Protein AF-0000000075486454 (afdb_homodimer)

pLDDT: mean 83.78, std 20.54, range [21.98, 98.0]

InterPro domains:
  IPR011989 Armadillo-like helical [G3DSA:1.25.10.10] (11-100)
  IPR016024 Armadillo-type fold [SSF48371] (23-97)
  IPR042856 Radial spoke protein 14 [PTHR15599] (7-100)

Sequence (200 aa):
MAQSGNSMELPININAAQVTTAYGHRALPKLNEELQSEDLQTRQKALMALCDLMHDPEYIYKAMNIGCMENLKALLKDRNSMVRIKTTEVLYIMASHSVGMAQSGNSMELPININAAQVTTAYGHRALPKLNEELQSEDLQTRQKALMALCDLMHDPEYIYKAMNIGCMENLKALLKDRNSMVRIKTTEVLYIMASHSVG

Solvent-accessible surface area (backbone atoms only — not comparable to full-atom values): 11063 Å² total; per-residue (Å²): 132,81,77,79,66,77,71,83,62,74,78,71,75,54,49,34,60,56,49,35,67,76,42,49,90,45,24,62,62,50,36,50,54,31,56,69,44,89,48,64,69,50,25,47,44,29,40,49,21,45,47,56,45,37,75,38,66,75,46,41,54,53,39,57,74,75,47,38,59,61,57,46,58,57,36,60,69,45,88,48,64,66,48,25,50,41,38,47,50,37,35,47,48,37,34,73,56,13,79,106,133,82,77,77,66,77,69,81,64,72,79,71,75,57,48,34,62,57,48,36,68,75,44,49,90,45,24,63,61,50,37,53,55,30,57,69,44,87,48,65,69,50,26,46,45,30,41,48,21,44,47,58,44,36,75,37,67,75,45,41,54,52,40,57,74,75,47,38,59,61,56,45,59,55,35,59,69,44,89,49,63,66,46,24,51,42,38,48,49,36,35,46,47,38,36,74,56,13,79,105

Foldseek 3Di:
DPPPPPPPDDCLPLALVVLCVVQPVCSLVVLLVQCPDPDPVSVLSSLVSLLNVLLDVVVLVVCVVSPSVVSLVVQCPPPDPSSVVSSVSSVVSSVVPPPD/DPPPPPPPPPCLPLALVVLCVVQPVCSLVVLLVQCPDPDPVSVLSSLVSLLNVLLDVVVLVVCVVSPSVVSLVVQCPPPDPSSVVSSVSSVVSSVVPPPD

Radius of gyration: 18.48 Å; Cα contacts (8 Å, |Δi|>4): 225; chains: 2; bounding box: 53×53×30 Å

Nearest PDB structures (foldseek):
  1g3j-assembly2_C  TM=8.465E-01  e=9.399E-03  Homo sapiens
  2gl7-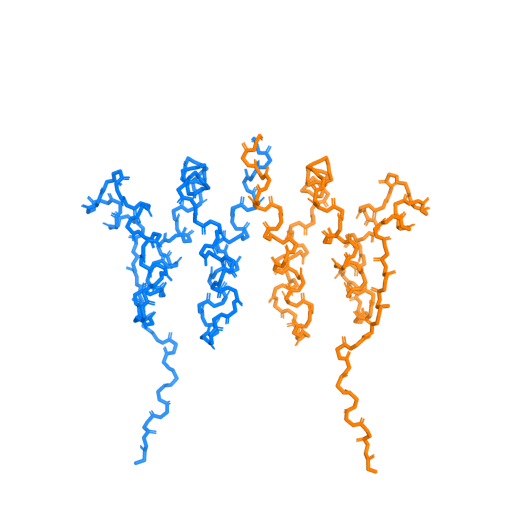assembly1_A  TM=8.517E-01  e=1.107E-02  Homo sapiens
  1g3j-assembly1_A  TM=8.326E-01  e=1.378E-02  Homo sapiens
  1i7w-assembly1_A  TM=8.521E-01  e=1.623E-02  Mus musculus
  1v18-assembly1_A  TM=8.487E-01  e=1.714E-02  Mus musculus

Structure (mmCIF, N/CA/C/O backbone):
data_AF-0000000075486454-model_v1
#
loop_
_entity.id
_entity.type
_entity.pdbx_description
1 polymer 'Radial spoke head 14 homolog'
#
loop_
_atom_site.group_PDB
_atom_site.id
_atom_site.type_symbol
_atom_site.label_atom_id
_atom_site.label_alt_id
_atom_site.label_comp_id
_atom_site.label_asym_id
_atom_site.label_entity_id
_atom_site.label_seq_id
_atom_site.pdbx_PDB_ins_code
_atom_site.Cartn_x
_atom_site.Cartn_y
_atom_site.Cartn_z
_atom_site.occupancy
_atom_site.B_iso_or_equiv
_atom_site.auth_seq_id
_atom_site.auth_comp_id
_atom_site.auth_asym_id
_atom_site.auth_atom_id
_atom_site.pdbx_PDB_model_num
ATOM 1 N N . MET A 1 1 ? -32.844 -22.766 2.379 1 22.8 1 MET A N 1
ATOM 2 C CA . MET A 1 1 ? -32.438 -21.547 3.07 1 22.8 1 MET A CA 1
ATOM 3 C C . MET A 1 1 ? -30.922 -21.391 3.053 1 22.8 1 MET A C 1
ATOM 5 O O . MET A 1 1 ? -30.203 -22.25 3.541 1 22.8 1 MET A O 1
ATOM 9 N N . ALA A 1 2 ? -30.219 -20.75 2.029 1 30.28 2 ALA A N 1
ATOM 10 C CA . ALA A 1 2 ? -28.859 -20.938 1.526 1 30.28 2 ALA A CA 1
ATOM 11 C C . ALA A 1 2 ? -27.828 -20.469 2.547 1 30.28 2 ALA A C 1
ATOM 13 O O . ALA A 1 2 ? -28.031 -19.469 3.24 1 30.28 2 ALA A O 1
ATOM 14 N N . GLN A 1 3 ? -27.141 -21.453 3.27 1 32.84 3 GLN A N 1
ATOM 15 C CA . GLN A 1 3 ? -26.203 -21.203 4.355 1 32.84 3 GLN A CA 1
ATOM 16 C C . GLN A 1 3 ? -25.25 -20.062 4.004 1 32.84 3 GLN A C 1
ATOM 18 O O . GLN A 1 3 ? -24.625 -20.078 2.938 1 32.84 3 GLN A O 1
ATOM 23 N N . SER A 1 4 ? -25.625 -18.859 4.137 1 33.16 4 SER A N 1
ATOM 24 C CA . SER A 1 4 ? -24.875 -17.625 3.949 1 33.16 4 SER A CA 1
ATOM 25 C C . SER A 1 4 ? -23.438 -17.75 4.465 1 33.16 4 SER A C 1
ATOM 27 O O . SER A 1 4 ? -23.203 -17.719 5.676 1 33.16 4 SER A O 1
ATOM 29 N N . GLY A 1 5 ? -22.734 -18.922 4.113 1 31.25 5 GLY A N 1
ATOM 30 C CA . GLY A 1 5 ? -21.406 -19.281 4.59 1 31.25 5 GLY A CA 1
ATOM 31 C C . GLY A 1 5 ? -20.453 -18.109 4.645 1 31.25 5 GLY A C 1
ATOM 32 O O . GLY A 1 5 ? -20.406 -17.297 3.719 1 31.25 5 GLY A O 1
ATOM 33 N N . ASN A 1 6 ? -20.359 -17.391 5.719 1 35.62 6 ASN A N 1
ATOM 34 C CA . ASN A 1 6 ? -19.312 -16.453 6.117 1 35.62 6 ASN A CA 1
ATOM 35 C C . ASN A 1 6 ? -17.938 -16.922 5.641 1 35.62 6 ASN A C 1
ATOM 37 O O . ASN A 1 6 ?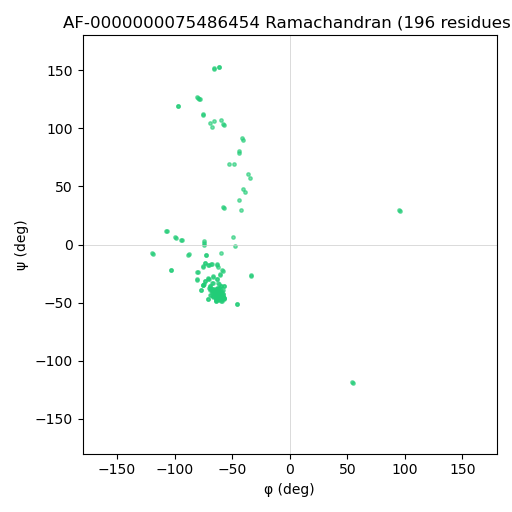 -17.406 -17.906 6.148 1 35.62 6 ASN A O 1
ATOM 41 N N . SER A 1 7 ? -17.719 -17.141 4.422 1 36.22 7 SER A N 1
ATOM 42 C CA . SER A 1 7 ? -16.703 -17.781 3.594 1 36.22 7 SER A CA 1
ATOM 43 C C . SER A 1 7 ? -15.305 -17.297 3.963 1 36.22 7 SER A C 1
ATOM 45 O O . SER A 1 7 ? -14.375 -17.391 3.154 1 36.22 7 SER A O 1
ATOM 47 N N . MET A 1 8 ? -15.117 -16.469 5.043 1 39.12 8 MET A N 1
ATOM 48 C CA . MET A 1 8 ? -13.734 -16.078 5.301 1 39.12 8 MET A CA 1
ATOM 49 C C . MET A 1 8 ? -12.867 -17.312 5.562 1 39.12 8 MET A C 1
ATOM 51 O O . MET A 1 8 ? -11.727 -17.188 5.996 1 39.12 8 MET A O 1
ATOM 55 N N . GLU A 1 9 ? -13.328 -18.516 5.684 1 38.03 9 GLU A N 1
ATOM 56 C CA . GLU A 1 9 ? -12.719 -19.656 6.34 1 38.03 9 GLU A CA 1
ATOM 57 C C . GLU A 1 9 ? -11.523 -20.188 5.547 1 38.03 9 GLU A C 1
ATOM 59 O O . GLU A 1 9 ? -10.781 -21.031 6.023 1 38.03 9 GLU A O 1
ATOM 64 N N . LEU A 1 10 ? -11.375 -20.109 4.234 1 41.5 10 LEU A N 1
ATOM 65 C CA . LEU A 1 10 ? -10.461 -21.156 3.789 1 41.5 10 LEU A CA 1
ATOM 66 C C . LEU A 1 10 ? -9.062 -20.922 4.34 1 41.5 10 LEU A C 1
ATOM 68 O O . LEU A 1 10 ? -8.539 -19.812 4.289 1 41.5 10 LEU A O 1
ATOM 72 N N . PRO A 1 11 ? -8.539 -21.688 5.363 1 41.78 11 PRO A N 1
ATOM 73 C CA . PRO A 1 11 ? -7.141 -21.703 5.809 1 41.78 11 PRO A CA 1
ATOM 74 C C . PRO A 1 11 ? -6.152 -21.734 4.645 1 41.78 11 PRO A C 1
ATOM 76 O O . PRO A 1 11 ? -5.887 -22.812 4.086 1 41.78 11 PRO A O 1
ATOM 79 N N . ILE A 1 12 ? -6.363 -21.094 3.625 1 50 12 ILE A N 1
ATOM 80 C CA . ILE A 1 12 ? -5.422 -21.219 2.52 1 50 12 ILE A CA 1
ATOM 81 C C . ILE A 1 12 ? -3.994 -21.062 3.039 1 50 12 ILE A C 1
ATOM 83 O O . ILE A 1 12 ? -3.617 -19.984 3.5 1 50 12 ILE A O 1
ATOM 87 N N . ASN A 1 13 ? -3.498 -22.047 3.822 1 50.78 13 ASN A N 1
ATOM 88 C CA . ASN A 1 13 ? -2.098 -22.125 4.227 1 50.78 13 ASN A CA 1
ATOM 89 C C . ASN A 1 13 ? -1.168 -22.172 3.018 1 50.78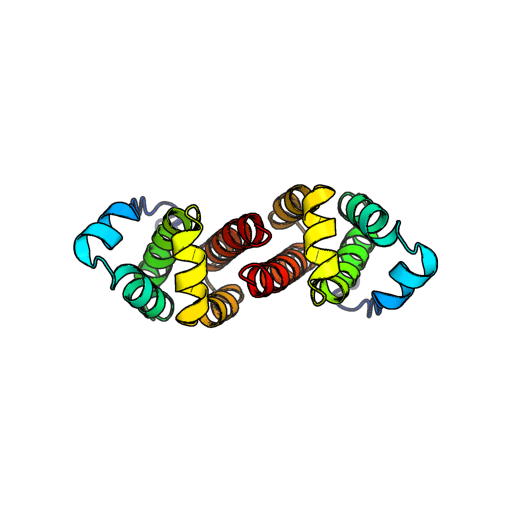 13 ASN A C 1
ATOM 91 O O . ASN A 1 13 ? -0.72 -23.25 2.623 1 50.78 13 ASN A O 1
ATOM 95 N N . ILE A 1 14 ? -1.527 -21.531 1.924 1 56.44 14 ILE A N 1
ATOM 96 C CA . ILE A 1 14 ? -0.455 -21.531 0.935 1 56.44 14 ILE A CA 1
ATOM 97 C C . ILE A 1 14 ? 0.799 -20.906 1.529 1 56.44 14 ILE A C 1
ATOM 99 O O . ILE A 1 14 ? 0.752 -19.781 2.035 1 56.44 14 ILE A O 1
ATOM 103 N N . ASN A 1 15 ? 1.753 -21.781 1.909 1 63.94 15 ASN A N 1
ATOM 104 C CA . ASN A 1 15 ? 3.088 -21.344 2.309 1 63.94 15 ASN A CA 1
ATOM 105 C C . ASN A 1 15 ? 3.93 -20.938 1.103 1 63.94 15 ASN A C 1
ATOM 107 O O . ASN A 1 15 ? 4.031 -21.688 0.128 1 63.94 15 ASN A O 1
ATOM 111 N N . ALA A 1 16 ? 4.238 -19.719 0.981 1 72.12 16 ALA A N 1
ATOM 112 C CA . ALA A 1 16 ? 5.148 -19.203 -0.037 1 72.12 16 ALA A CA 1
ATOM 113 C C . ALA A 1 16 ? 6.25 -20.203 -0.35 1 72.12 16 ALA A C 1
ATOM 115 O O . ALA A 1 16 ? 6.691 -20.328 -1.497 1 72.12 16 ALA A O 1
ATOM 116 N N . ALA A 1 17 ? 6.48 -20.984 0.649 1 75.06 17 ALA A N 1
ATOM 117 C CA . ALA A 1 17 ? 7.539 -21.969 0.475 1 75.06 17 ALA A CA 1
ATOM 118 C C . ALA A 1 17 ? 7.133 -23.031 -0.535 1 75.06 17 ALA A C 1
ATOM 120 O O . ALA A 1 17 ? 7.961 -23.5 -1.324 1 75.06 17 ALA A O 1
ATOM 121 N N . GLN A 1 18 ? 5.949 -23.375 -0.452 1 79.06 18 GLN A N 1
ATOM 122 C CA . GLN A 1 18 ? 5.469 -24.391 -1.376 1 79.06 18 GLN A CA 1
ATOM 123 C C . GLN A 1 18 ? 5.512 -23.891 -2.818 1 79.06 18 GLN A C 1
ATOM 125 O O . GLN A 1 18 ? 5.918 -24.625 -3.721 1 79.06 18 GLN A O 1
ATOM 130 N N . VAL A 1 19 ? 5.145 -22.703 -3.049 1 80.75 19 VAL A N 1
ATOM 131 C CA . VAL A 1 19 ? 5.121 -22.125 -4.387 1 80.75 19 VAL A CA 1
ATOM 132 C C . VAL A 1 19 ? 6.547 -21.969 -4.91 1 80.75 19 VAL A C 1
ATOM 134 O O . VAL A 1 19 ? 6.828 -22.297 -6.066 1 80.75 19 VAL A O 1
ATOM 137 N N . THR A 1 20 ? 7.375 -21.578 -4.031 1 83.56 20 THR A N 1
ATOM 138 C CA . THR A 1 20 ? 8.766 -21.375 -4.43 1 83.56 20 THR A CA 1
ATOM 139 C C . THR A 1 20 ? 9.445 -22.703 -4.715 1 83.56 20 THR A C 1
ATOM 141 O O . THR A 1 20 ? 10.281 -22.812 -5.613 1 83.56 20 THR A O 1
ATOM 144 N N . THR A 1 21 ? 9.094 -23.672 -3.916 1 81.62 21 THR A N 1
ATOM 145 C CA . THR A 1 21 ? 9.656 -25.016 -4.129 1 81.62 21 THR A CA 1
ATOM 146 C C . THR A 1 21 ? 9.148 -25.609 -5.441 1 81.62 21 THR A C 1
ATOM 148 O O . THR A 1 21 ? 9.922 -26.203 -6.188 1 81.62 21 THR A O 1
ATOM 151 N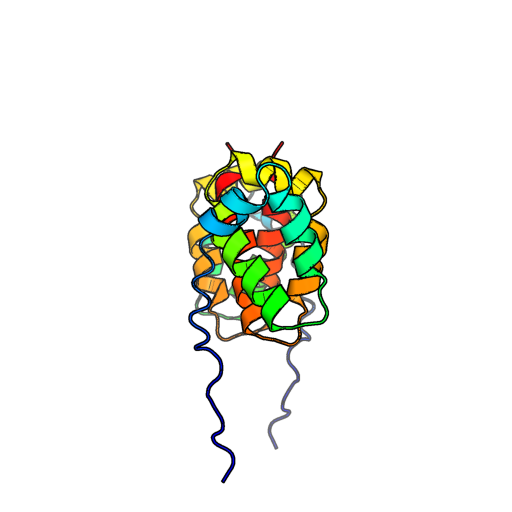 N . ALA A 1 22 ? 7.957 -25.422 -5.766 1 79.12 22 ALA A N 1
ATOM 152 C CA . ALA A 1 22 ? 7.34 -26.031 -6.941 1 79.12 22 ALA A CA 1
ATOM 153 C C . ALA A 1 22 ? 7.797 -25.344 -8.219 1 79.12 22 ALA A C 1
ATOM 155 O O . ALA A 1 22 ? 8.047 -26 -9.234 1 79.12 22 ALA A O 1
ATOM 156 N N . TYR A 1 23 ? 8.039 -24.016 -8.219 1 84 23 TYR A N 1
ATOM 157 C CA . TYR A 1 23 ? 8.25 -23.281 -9.453 1 84 23 TYR A CA 1
ATOM 158 C C . TYR A 1 23 ? 9.633 -22.641 -9.477 1 84 23 TYR A C 1
ATOM 160 O O . TYR A 1 23 ? 10.102 -22.203 -10.531 1 84 23 TYR A O 1
ATOM 168 N N . GLY A 1 24 ? 10.359 -22.688 -8.336 1 81.69 24 GLY A N 1
ATOM 169 C CA . GLY A 1 24 ? 11.688 -22.094 -8.297 1 81.69 24 GLY A CA 1
ATOM 170 C C . GLY A 1 24 ? 11.695 -20.625 -8.719 1 81.69 24 GLY A C 1
ATOM 171 O O . GLY A 1 24 ? 10.992 -19.797 -8.133 1 81.69 24 GLY A O 1
ATOM 172 N N . HIS A 1 25 ? 12.516 -20.344 -9.891 1 81.88 25 HIS A N 1
ATOM 173 C CA . HIS A 1 25 ? 12.68 -19 -10.406 1 81.88 25 HIS A CA 1
ATOM 174 C C . HIS A 1 25 ? 11.391 -18.484 -11.055 1 81.88 25 HIS A C 1
ATOM 176 O O . HIS A 1 25 ? 11.219 -17.281 -11.234 1 81.88 25 HIS A O 1
ATOM 182 N N . ARG A 1 26 ? 10.555 -19.391 -11.344 1 90.25 26 ARG A N 1
ATOM 183 C CA . ARG A 1 26 ? 9.312 -19 -12.016 1 90.25 26 ARG A CA 1
ATOM 184 C C . ARG A 1 26 ? 8.195 -18.766 -11.008 1 90.25 26 ARG A C 1
ATOM 186 O O . ARG A 1 26 ? 7.07 -18.438 -11.391 1 90.25 26 ARG A O 1
ATOM 193 N N . ALA A 1 27 ? 8.5 -18.859 -9.75 1 92.25 27 ALA A N 1
ATOM 194 C CA . ALA A 1 27 ? 7.469 -18.734 -8.727 1 92.25 27 ALA A CA 1
ATOM 195 C C . ALA A 1 27 ? 6.781 -17.375 -8.805 1 92.25 27 ALA A C 1
ATOM 197 O O . ALA A 1 27 ? 5.555 -17.297 -8.875 1 92.25 27 ALA A O 1
ATOM 198 N N . LEU A 1 28 ? 7.555 -16.328 -8.883 1 95 28 LEU A N 1
ATOM 199 C CA . LEU A 1 28 ? 7 -14.977 -8.867 1 95 28 LEU A CA 1
ATOM 200 C C . LEU A 1 28 ? 6.223 -14.695 -10.148 1 95 28 LEU A C 1
ATOM 202 O O . LEU A 1 28 ? 5.094 -14.195 -10.102 1 95 28 LEU A O 1
ATOM 206 N N . PRO A 1 29 ? 6.746 -15.078 -11.305 1 95.31 29 PRO A N 1
ATOM 207 C CA . PRO A 1 29 ? 5.965 -14.914 -12.539 1 95.31 29 PRO A CA 1
ATOM 208 C C . PRO A 1 29 ? 4.645 -15.688 -12.5 1 95.31 29 PRO A C 1
ATOM 210 O O . PRO A 1 29 ? 3.619 -15.18 -12.961 1 95.31 29 PRO A O 1
ATOM 213 N N . LYS A 1 30 ? 4.656 -16.828 -12 1 95.12 30 LYS A N 1
ATOM 214 C CA . LYS A 1 30 ? 3.434 -17.609 -11.883 1 95.12 30 LYS A CA 1
ATOM 215 C C . LYS A 1 30 ? 2.43 -16.938 -10.953 1 95.12 30 LYS A C 1
ATOM 217 O O . LYS A 1 30 ? 1.246 -16.828 -11.273 1 95.12 30 LYS A O 1
ATOM 222 N N . LEU A 1 31 ? 2.875 -16.531 -9.828 1 96.56 31 LEU A N 1
ATOM 223 C CA . LEU A 1 31 ? 1.998 -15.836 -8.898 1 96.56 31 LEU A CA 1
ATOM 224 C C . LEU A 1 31 ? 1.416 -14.578 -9.539 1 96.56 31 LEU A C 1
ATOM 226 O O . LEU A 1 31 ? 0.231 -14.281 -9.375 1 96.56 31 LEU A O 1
ATOM 230 N N . ASN A 1 32 ? 2.236 -13.836 -10.234 1 97 32 ASN A N 1
ATOM 231 C CA . ASN A 1 32 ? 1.786 -12.633 -10.93 1 97 32 ASN A CA 1
ATOM 232 C C . ASN A 1 32 ? 0.688 -12.953 -11.945 1 97 32 ASN A C 1
ATOM 234 O O . ASN A 1 32 ? -0.273 -12.195 -12.086 1 97 32 ASN A O 1
ATOM 238 N N . GLU A 1 33 ? 0.846 -14.023 -12.609 1 96.81 33 GLU A N 1
ATOM 239 C CA . GLU A 1 33 ? -0.199 -14.492 -13.516 1 96.81 33 GLU A CA 1
ATOM 240 C C . GLU A 1 33 ? -1.483 -14.812 -12.758 1 96.81 33 GLU A C 1
ATOM 242 O O . GLU A 1 33 ? -2.58 -14.477 -13.211 1 96.81 33 GLU A O 1
ATOM 247 N N . GLU A 1 34 ? -1.373 -15.445 -11.711 1 96.81 34 GLU A N 1
ATOM 248 C CA . GLU A 1 34 ? -2.516 -15.898 -10.922 1 96.81 34 GLU A CA 1
ATOM 249 C C . GLU A 1 34 ? -3.275 -14.719 -10.328 1 96.81 34 GLU A C 1
ATOM 251 O O . GLU A 1 34 ? -4.477 -14.812 -10.07 1 96.81 34 GLU A O 1
ATOM 256 N N . LEU A 1 35 ? -2.611 -13.617 -10.094 1 97.75 35 LEU A N 1
ATOM 257 C CA . LEU A 1 35 ? -3.275 -12.414 -9.609 1 97.75 35 LEU A CA 1
ATOM 258 C C . LEU A 1 35 ? -4.355 -11.961 -10.586 1 97.75 35 LEU A C 1
ATOM 260 O O . LEU A 1 35 ? -5.301 -11.273 -10.195 1 97.75 35 LEU A O 1
ATOM 264 N N . GLN A 1 36 ? -4.266 -12.352 -11.781 1 97.56 36 GLN A N 1
ATOM 265 C CA . GLN A 1 36 ? -5.199 -11.922 -12.812 1 97.56 36 GLN A CA 1
ATOM 266 C C . GLN A 1 36 ? -6.266 -12.984 -13.07 1 97.56 36 GLN A C 1
ATOM 268 O O . GLN A 1 36 ? -7.07 -12.852 -14 1 97.56 36 GLN A O 1
ATOM 273 N N . SER A 1 37 ? -6.254 -13.969 -12.297 1 97.75 37 SER A N 1
ATOM 274 C CA . SER A 1 37 ? -7.184 -15.07 -12.508 1 97.75 37 SER A CA 1
ATOM 275 C C . SER A 1 37 ? -8.625 -14.633 -12.281 1 97.75 37 SER A C 1
ATOM 277 O O . SER A 1 37 ? -8.898 -13.781 -11.43 1 97.75 37 SER A O 1
ATOM 279 N N . GLU A 1 38 ? -9.5 -15.281 -12.969 1 97 38 GLU A N 1
ATOM 280 C CA . GLU A 1 38 ? -10.922 -15.031 -12.758 1 97 38 GLU A CA 1
ATOM 281 C C . GLU A 1 38 ? -11.438 -15.758 -11.516 1 97 38 GLU A C 1
ATOM 283 O O . GLU A 1 38 ? -12.492 -15.414 -10.977 1 97 38 GLU A O 1
ATOM 288 N N . ASP A 1 39 ? -10.773 -16.734 -11.188 1 97.06 39 ASP A N 1
ATOM 289 C CA . ASP A 1 39 ? -11.148 -17.516 -10.008 1 97.06 39 ASP A CA 1
ATOM 290 C C . ASP A 1 39 ? -10.719 -16.812 -8.727 1 97.06 39 ASP A C 1
ATOM 292 O O . ASP A 1 39 ? -9.531 -16.531 -8.539 1 97.06 39 ASP A O 1
ATOM 296 N N . LEU A 1 40 ? -11.641 -16.609 -7.859 1 97.12 40 LEU A N 1
ATOM 297 C CA . LEU A 1 40 ? -11.398 -15.867 -6.625 1 97.12 40 LEU A CA 1
ATOM 298 C C . LEU A 1 40 ? -10.375 -16.594 -5.754 1 97.12 40 LEU A C 1
ATOM 300 O O . LEU A 1 40 ? -9.453 -15.961 -5.227 1 97.12 40 LEU A O 1
ATOM 304 N N . GLN A 1 41 ? -10.539 -17.875 -5.625 1 95.88 41 GLN A N 1
ATOM 305 C CA . GLN A 1 41 ? -9.648 -18.641 -4.77 1 95.88 41 GLN A CA 1
ATOM 306 C C . GLN A 1 41 ? -8.203 -18.562 -5.258 1 95.88 41 GLN A C 1
ATOM 308 O O . GLN A 1 41 ? -7.277 -18.469 -4.453 1 95.88 41 GLN A O 1
ATOM 313 N N . THR A 1 42 ? -8 -18.562 -6.523 1 95.62 42 THR A N 1
ATOM 314 C CA . THR A 1 42 ? -6.68 -18.453 -7.133 1 95.62 42 THR A CA 1
ATOM 315 C C . THR A 1 42 ? -6.051 -17.094 -6.832 1 95.62 42 THR A C 1
ATOM 317 O O . THR A 1 42 ? -4.883 -17.016 -6.445 1 95.62 42 THR A O 1
ATOM 320 N N . ARG A 1 43 ? -6.789 -16.016 -6.961 1 97 43 ARG A N 1
ATOM 321 C CA . ARG A 1 43 ? -6.297 -14.688 -6.629 1 97 43 ARG A CA 1
ATOM 322 C C . ARG A 1 43 ? -5.93 -14.586 -5.152 1 97 43 ARG A C 1
ATOM 324 O O . ARG A 1 43 ? -4.879 -14.047 -4.801 1 97 43 ARG A O 1
ATOM 331 N N . GLN A 1 44 ? -6.773 -15.141 -4.371 1 96.44 44 GLN A N 1
ATOM 332 C CA . GLN A 1 44 ? -6.559 -15.086 -2.928 1 96.44 44 GLN A CA 1
ATOM 333 C C . GLN A 1 44 ? -5.293 -15.836 -2.529 1 96.44 44 GLN A C 1
ATOM 335 O O . GLN A 1 44 ? -4.504 -15.352 -1.718 1 96.44 44 GLN A O 1
ATOM 340 N N . LYS A 1 45 ? -5.129 -17.016 -3.076 1 94.44 45 LYS A N 1
ATOM 341 C CA . LYS A 1 45 ? -3.951 -17.828 -2.775 1 94.44 45 LYS A CA 1
ATOM 342 C C . LYS A 1 45 ? -2.676 -17.141 -3.252 1 94.44 45 LYS A C 1
ATOM 344 O O . LYS A 1 45 ? -1.656 -17.156 -2.559 1 94.44 45 LYS A O 1
ATOM 349 N N . ALA A 1 46 ? -2.717 -16.578 -4.402 1 96.5 46 ALA A N 1
ATOM 350 C CA . ALA A 1 46 ? -1.562 -15.859 -4.941 1 96.5 46 ALA A CA 1
ATOM 351 C C . ALA A 1 46 ? -1.153 -14.703 -4.027 1 96.5 46 ALA A C 1
ATOM 353 O O . ALA A 1 46 ? 0.032 -14.523 -3.742 1 96.5 46 ALA A O 1
ATOM 354 N N . LEU A 1 47 ? -2.139 -13.969 -3.549 1 97.12 47 LEU A N 1
ATOM 355 C CA . LEU A 1 47 ? -1.877 -12.828 -2.68 1 97.12 47 LEU A CA 1
ATOM 356 C C . LEU A 1 47 ? -1.292 -13.273 -1.347 1 97.12 47 LEU A C 1
ATOM 358 O O . LEU A 1 47 ? -0.389 -12.633 -0.809 1 97.12 47 LEU A O 1
ATOM 362 N N . MET A 1 48 ? -1.795 -14.32 -0.907 1 95.75 48 MET A N 1
ATOM 363 C CA . MET A 1 48 ? -1.266 -14.859 0.344 1 95.75 48 MET A CA 1
ATOM 364 C C . MET A 1 48 ? 0.191 -15.281 0.183 1 95.75 48 MET A C 1
ATOM 366 O O . MET A 1 48 ? 1.021 -15.008 1.053 1 95.75 48 MET A O 1
ATOM 370 N N . ALA A 1 49 ? 0.414 -15.984 -0.826 1 94.94 49 ALA A N 1
ATOM 371 C CA . ALA A 1 49 ? 1.79 -16.391 -1.105 1 94.94 49 ALA A CA 1
ATOM 372 C C . ALA A 1 49 ? 2.699 -15.172 -1.25 1 94.94 49 ALA A C 1
ATOM 374 O O . ALA A 1 49 ? 3.814 -15.164 -0.723 1 94.94 49 ALA A O 1
ATOM 375 N N . LEU A 1 50 ? 2.279 -14.148 -1.928 1 95.69 50 LEU A N 1
ATOM 376 C CA . LEU A 1 50 ? 3.061 -12.93 -2.113 1 95.69 50 LEU A CA 1
ATOM 377 C C . LEU A 1 50 ? 3.346 -12.258 -0.772 1 95.69 50 LEU A C 1
ATOM 379 O O . LEU A 1 50 ? 4.441 -11.742 -0.556 1 95.69 50 LEU A O 1
ATOM 383 N N . CYS A 1 51 ? 2.381 -12.25 0.074 1 95.19 51 CYS A N 1
ATOM 384 C CA . CYS A 1 51 ? 2.564 -11.648 1.389 1 95.19 51 CYS A CA 1
ATOM 385 C C . CYS A 1 51 ? 3.73 -12.289 2.127 1 95.19 51 CYS A C 1
ATOM 387 O O . CYS A 1 51 ? 4.461 -11.617 2.855 1 95.19 51 CYS A O 1
ATOM 389 N N . ASP A 1 52 ? 3.9 -13.523 1.954 1 93 52 ASP A N 1
ATOM 390 C CA . ASP A 1 52 ? 4.992 -14.242 2.605 1 93 52 ASP A CA 1
ATOM 391 C C . ASP A 1 52 ? 6.32 -13.984 1.899 1 93 52 ASP A C 1
ATOM 393 O O . ASP A 1 52 ? 7.344 -13.766 2.551 1 93 52 ASP A O 1
ATOM 397 N N . LEU A 1 53 ? 6.316 -13.93 0.651 1 92.5 53 LEU A N 1
ATOM 398 C CA . LEU A 1 53 ? 7.539 -13.82 -0.142 1 92.5 53 LEU A CA 1
ATOM 399 C C . LEU A 1 53 ? 8.109 -12.406 -0.074 1 92.5 53 LEU A C 1
ATOM 401 O O . LEU A 1 53 ? 9.328 -12.227 -0.049 1 92.5 53 LEU A O 1
ATOM 405 N N . MET A 1 54 ? 7.285 -11.406 -0.007 1 93.12 54 MET A N 1
ATOM 406 C CA . MET A 1 54 ? 7.707 -10.008 -0.134 1 93.12 54 MET A CA 1
ATOM 407 C C . MET A 1 54 ? 8.461 -9.555 1.111 1 93.12 54 MET A C 1
ATOM 409 O O . MET A 1 54 ? 9.086 -8.492 1.109 1 93.12 54 MET A O 1
ATOM 413 N N . HIS A 1 55 ? 8.461 -10.375 2.168 1 91.62 55 HIS A N 1
ATOM 414 C CA . HIS A 1 55 ? 9.273 -10.055 3.338 1 91.62 55 HIS A CA 1
ATOM 415 C C . HIS A 1 55 ? 10.758 -10.156 3.016 1 91.62 55 HIS A C 1
ATOM 417 O O . HIS A 1 55 ? 11.594 -9.664 3.777 1 91.62 55 HIS A O 1
ATOM 423 N N . ASP A 1 56 ? 11.102 -10.789 1.963 1 88 56 ASP A N 1
ATOM 424 C CA . ASP A 1 56 ? 12.469 -10.859 1.459 1 88 56 ASP A CA 1
ATOM 425 C C . ASP A 1 56 ? 12.703 -9.82 0.364 1 88 56 ASP A C 1
ATOM 427 O O . ASP A 1 56 ? 12.109 -9.906 -0.715 1 88 56 ASP A O 1
ATOM 431 N N . PRO A 1 57 ? 13.695 -8.891 0.661 1 87.94 57 PRO A N 1
ATOM 432 C CA . PRO A 1 57 ? 13.914 -7.801 -0.289 1 87.94 57 PRO A CA 1
ATOM 433 C C . PRO A 1 57 ? 14.328 -8.297 -1.673 1 87.94 57 PRO A C 1
ATOM 435 O O . PRO A 1 57 ? 14.117 -7.602 -2.67 1 87.94 57 PRO A O 1
ATOM 438 N N . GLU A 1 58 ? 14.93 -9.453 -1.749 1 86.12 58 GLU A N 1
ATOM 439 C CA . GLU A 1 58 ? 15.32 -10.008 -3.043 1 86.12 58 GLU A CA 1
ATOM 440 C C . GLU A 1 58 ? 14.109 -10.234 -3.936 1 86.12 58 GLU A C 1
ATOM 442 O O . GLU A 1 58 ? 14.172 -10.023 -5.148 1 86.12 58 GLU A O 1
ATOM 447 N N . TYR A 1 59 ? 12.992 -10.578 -3.375 1 90.81 59 TYR A N 1
ATOM 448 C CA . TYR A 1 59 ? 11.781 -10.852 -4.148 1 90.81 59 TYR A CA 1
ATOM 449 C C . TYR A 1 59 ? 11.086 -9.555 -4.539 1 90.81 59 TYR A C 1
ATOM 451 O O . TYR A 1 59 ? 10.398 -9.492 -5.566 1 90.81 59 TYR A O 1
ATOM 459 N N . ILE A 1 60 ? 11.219 -8.523 -3.719 1 90.88 60 ILE A N 1
ATOM 460 C CA . ILE A 1 60 ? 10.578 -7.246 -4 1 90.88 60 ILE A CA 1
ATOM 461 C C . ILE A 1 60 ? 11.109 -6.676 -5.312 1 90.88 60 ILE A C 1
ATOM 463 O O . ILE A 1 60 ? 10.344 -6.238 -6.168 1 90.88 60 ILE A O 1
ATOM 467 N N . TYR A 1 61 ? 12.438 -6.699 -5.438 1 88.19 61 TYR A N 1
ATOM 468 C CA . TYR A 1 61 ? 13.07 -6.215 -6.66 1 88.19 61 TYR A CA 1
ATOM 469 C C . TYR A 1 61 ? 12.57 -6.988 -7.875 1 88.19 61 TYR A C 1
ATOM 471 O O . TYR A 1 61 ? 12.227 -6.391 -8.898 1 88.19 61 TYR A O 1
ATOM 479 N N . LYS A 1 62 ? 12.5 -8.281 -7.773 1 91.12 62 LYS A N 1
ATOM 480 C CA . LYS A 1 62 ? 12.047 -9.141 -8.867 1 91.12 62 LYS A CA 1
ATOM 481 C C . LYS A 1 62 ? 10.578 -8.883 -9.195 1 91.12 62 LYS A C 1
ATOM 483 O O . LYS A 1 62 ? 10.211 -8.812 -10.375 1 91.12 62 LYS A O 1
ATOM 488 N N . ALA A 1 63 ? 9.766 -8.734 -8.203 1 93.5 63 ALA A N 1
ATOM 489 C CA . ALA A 1 63 ? 8.344 -8.469 -8.375 1 93.5 63 ALA A CA 1
ATOM 490 C C . ALA A 1 63 ? 8.117 -7.16 -9.141 1 93.5 63 ALA A C 1
ATOM 492 O O . ALA A 1 63 ? 7.258 -7.086 -10.016 1 93.5 63 ALA A O 1
ATOM 493 N N . MET A 1 64 ? 8.859 -6.156 -8.828 1 90.62 64 MET A N 1
ATOM 494 C CA . MET A 1 64 ? 8.758 -4.859 -9.492 1 90.62 64 MET A CA 1
ATOM 495 C C . MET A 1 64 ? 9.141 -4.965 -10.961 1 90.62 64 MET A C 1
ATOM 497 O O . MET A 1 64 ? 8.484 -4.367 -11.82 1 90.62 64 MET A O 1
ATOM 501 N N . ASN A 1 65 ? 10.18 -5.77 -11.266 1 90.62 65 ASN A N 1
ATOM 502 C CA . ASN A 1 65 ? 10.703 -5.906 -12.625 1 90.62 65 ASN A CA 1
ATOM 503 C C . ASN A 1 65 ? 9.734 -6.672 -13.523 1 90.62 65 ASN A C 1
ATOM 505 O O . ASN A 1 65 ? 9.656 -6.414 -14.727 1 90.62 65 ASN A O 1
ATOM 509 N N . ILE A 1 66 ? 8.945 -7.582 -12.945 1 93.75 66 ILE A N 1
ATOM 510 C CA . ILE A 1 66 ? 8.047 -8.391 -13.766 1 93.75 66 ILE A CA 1
ATOM 511 C C . ILE A 1 66 ? 6.719 -7.66 -13.938 1 93.75 66 ILE A C 1
ATOM 513 O O . ILE A 1 66 ? 5.836 -8.133 -14.656 1 93.75 66 ILE A O 1
ATOM 517 N N . GLY A 1 67 ? 6.496 -6.625 -13.273 1 93.25 67 GLY A N 1
ATOM 518 C CA . GLY A 1 67 ? 5.285 -5.844 -13.445 1 93.25 67 GLY A CA 1
ATOM 519 C C . GLY A 1 67 ? 4.195 -6.203 -12.445 1 93.25 67 GLY A C 1
ATOM 520 O O . GLY A 1 67 ? 3.008 -6.055 -12.742 1 93.25 67 GLY A O 1
ATOM 521 N N . CYS A 1 68 ? 4.496 -6.637 -11.328 1 95.94 68 CYS A N 1
ATOM 522 C CA . CYS A 1 68 ? 3.551 -7.039 -10.289 1 95.94 68 CYS A CA 1
ATOM 523 C C . CYS A 1 68 ? 2.77 -5.84 -9.773 1 95.94 68 CYS A C 1
ATOM 525 O O . CYS A 1 68 ? 1.604 -5.973 -9.391 1 95.94 68 CYS A O 1
ATOM 527 N N . MET A 1 69 ? 3.408 -4.684 -9.742 1 94.81 69 MET A N 1
ATOM 528 C CA . MET A 1 69 ? 2.812 -3.479 -9.18 1 94.81 69 MET A CA 1
ATOM 529 C C . MET A 1 69 ? 1.528 -3.107 -9.906 1 94.81 69 MET A C 1
ATOM 531 O O . MET A 1 69 ? 0.558 -2.67 -9.289 1 94.81 69 MET A O 1
ATOM 535 N N . GLU A 1 70 ? 1.473 -3.314 -11.172 1 96.25 70 GLU A N 1
ATOM 536 C CA . GLU A 1 70 ? 0.281 -2.982 -11.945 1 96.25 70 GLU A CA 1
ATOM 537 C C . GLU A 1 70 ? -0.895 -3.875 -11.555 1 96.25 70 GLU A C 1
ATOM 539 O O . GLU A 1 70 ? -2.027 -3.404 -11.445 1 96.25 70 GLU A O 1
ATOM 544 N N . ASN A 1 71 ? -0.596 -5.137 -11.438 1 97.62 71 ASN A N 1
ATOM 545 C CA . ASN A 1 71 ? -1.653 -6.062 -11.039 1 97.62 71 ASN A CA 1
ATOM 546 C C . ASN A 1 71 ? -2.137 -5.789 -9.625 1 97.62 71 ASN A C 1
ATOM 548 O O . ASN A 1 71 ? -3.338 -5.844 -9.352 1 97.62 71 ASN A O 1
ATOM 552 N N . LEU A 1 72 ? -1.188 -5.469 -8.734 1 97.75 72 LEU A N 1
ATOM 553 C CA . LEU A 1 72 ? -1.578 -5.141 -7.371 1 97.75 72 LEU A CA 1
ATOM 554 C C . LEU A 1 72 ? -2.441 -3.885 -7.34 1 97.75 72 LEU A C 1
ATOM 556 O O . LEU A 1 72 ? -3.41 -3.811 -6.578 1 97.75 72 LEU A O 1
ATOM 560 N N . LYS A 1 73 ? -2.088 -2.916 -8.141 1 97 73 LYS A N 1
ATOM 561 C CA . LYS A 1 73 ? -2.9 -1.705 -8.234 1 97 73 LYS A CA 1
ATOM 562 C C . LYS A 1 73 ? -4.332 -2.035 -8.648 1 97 73 LYS A C 1
ATOM 564 O O . LYS A 1 73 ? -5.285 -1.516 -8.07 1 97 73 LYS A O 1
ATOM 569 N N . ALA A 1 74 ? -4.461 -2.869 -9.633 1 97.5 74 ALA A N 1
ATOM 570 C CA . ALA A 1 74 ? -5.781 -3.264 -10.109 1 97.5 74 ALA A CA 1
ATOM 571 C C . ALA A 1 74 ? -6.57 -3.982 -9.023 1 97.5 74 ALA A C 1
ATOM 573 O O . ALA A 1 74 ? -7.781 -3.777 -8.891 1 97.5 74 ALA A O 1
ATOM 574 N N . LEU A 1 75 ? -5.969 -4.773 -8.234 1 97.94 75 LEU A N 1
ATOM 575 C CA . LEU A 1 75 ? -6.629 -5.609 -7.238 1 97.94 75 LEU A CA 1
ATOM 576 C C . LEU A 1 75 ? -7.109 -4.766 -6.059 1 97.94 75 LEU A C 1
ATOM 578 O O . LEU A 1 75 ? -7.941 -5.215 -5.27 1 97.94 75 LEU A O 1
ATOM 582 N N . LEU A 1 76 ? -6.586 -3.486 -5.914 1 96.88 76 LEU A N 1
ATOM 583 C CA . LEU A 1 76 ? -7.082 -2.582 -4.883 1 96.88 76 LEU A CA 1
ATOM 584 C C . LEU A 1 76 ? -8.555 -2.25 -5.117 1 96.88 76 LEU A C 1
ATOM 586 O O . LEU A 1 76 ? -9.25 -1.822 -4.191 1 96.88 76 LEU A O 1
ATOM 590 N N . LYS A 1 77 ? -9.047 -2.504 -6.32 1 95.88 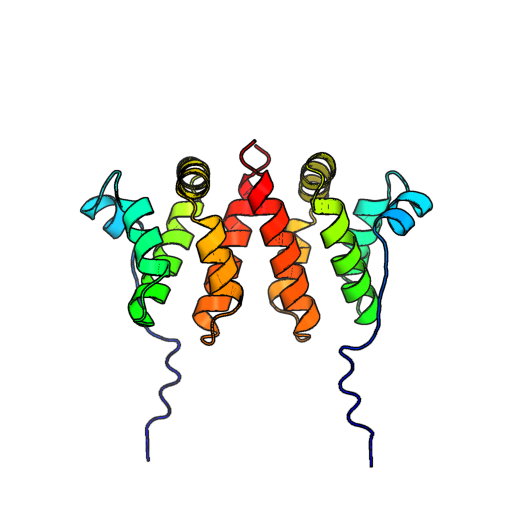77 LYS A N 1
ATOM 591 C CA . LYS A 1 77 ? -10.43 -2.201 -6.695 1 95.88 77 LYS A CA 1
ATOM 592 C C . LYS A 1 77 ? -11.258 -3.475 -6.809 1 95.88 77 LYS A C 1
ATOM 594 O O . LYS A 1 77 ? -12.359 -3.457 -7.355 1 95.88 77 LYS A O 1
ATOM 599 N N . ASP A 1 78 ? -10.789 -4.559 -6.371 1 97.06 78 ASP A N 1
ATOM 600 C CA . ASP A 1 78 ? -11.5 -5.832 -6.441 1 97.06 78 ASP A CA 1
ATOM 601 C C . ASP A 1 78 ? -12.805 -5.773 -5.648 1 97.06 78 ASP A C 1
ATOM 603 O O . ASP A 1 78 ? -12.906 -5.043 -4.66 1 97.06 78 ASP A O 1
ATOM 607 N N . ARG A 1 79 ? -13.742 -6.582 -6.059 1 95.38 79 ARG A N 1
ATOM 608 C CA . ARG A 1 79 ? -15.023 -6.625 -5.371 1 95.38 79 ARG A CA 1
ATOM 609 C C . ARG A 1 79 ? -14.906 -7.336 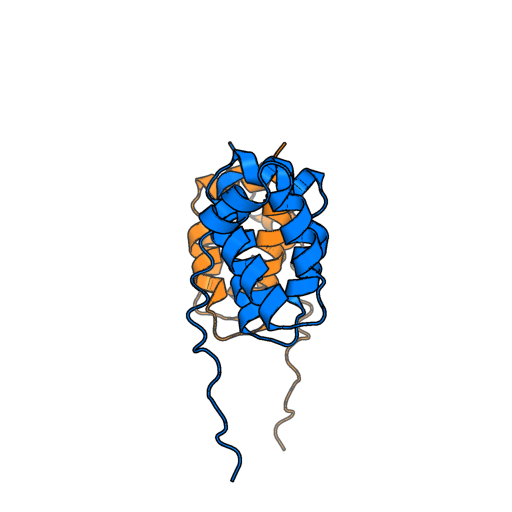-4.027 1 95.38 79 ARG A C 1
ATOM 611 O O . ARG A 1 79 ? -15.672 -7.066 -3.104 1 95.38 79 ARG A O 1
ATOM 618 N N . ASN A 1 80 ? -13.969 -8.312 -3.994 1 96.75 80 ASN A N 1
ATOM 619 C CA . ASN A 1 80 ? -13.789 -9.094 -2.773 1 96.75 80 ASN A CA 1
ATOM 620 C C . ASN A 1 80 ? -12.945 -8.344 -1.749 1 96.75 80 ASN A C 1
ATOM 622 O O . ASN A 1 80 ? -11.844 -7.875 -2.064 1 96.75 80 ASN A O 1
ATOM 626 N N . SER A 1 81 ? -13.445 -8.203 -0.554 1 93.94 81 SER A N 1
ATOM 627 C CA . SER A 1 81 ? -12.797 -7.434 0.498 1 93.94 81 SER A CA 1
ATOM 628 C C . SER A 1 81 ? -11.469 -8.055 0.9 1 93.94 81 SER A C 1
ATOM 630 O O . SER A 1 81 ? -10.5 -7.344 1.172 1 93.94 81 SER A O 1
ATOM 632 N N . MET A 1 82 ? -11.438 -9.398 0.955 1 93.56 82 MET A N 1
ATOM 633 C CA . MET A 1 82 ? -10.203 -10.078 1.336 1 93.56 82 MET A CA 1
ATOM 634 C C . MET A 1 82 ? -9.094 -9.797 0.329 1 93.56 82 MET A C 1
ATOM 636 O O . MET A 1 82 ? -7.941 -9.586 0.711 1 93.56 82 MET A O 1
ATOM 640 N N . VAL A 1 83 ? -9.438 -9.805 -0.895 1 97.31 83 VAL A N 1
ATOM 641 C CA . VAL A 1 83 ? -8.477 -9.516 -1.955 1 97.31 83 VAL A CA 1
ATOM 642 C C . VAL A 1 83 ? -7.938 -8.094 -1.787 1 97.31 83 VAL A C 1
ATOM 644 O O . VAL A 1 83 ? -6.727 -7.875 -1.837 1 97.31 83 VAL A O 1
ATOM 647 N N . ARG A 1 84 ? -8.797 -7.148 -1.533 1 95.94 84 ARG A N 1
ATOM 648 C CA . ARG A 1 84 ? -8.367 -5.762 -1.341 1 95.94 84 ARG A CA 1
ATOM 649 C C . ARG A 1 84 ? -7.469 -5.633 -0.119 1 95.94 84 ARG A C 1
ATOM 651 O O . ARG A 1 84 ? -6.438 -4.961 -0.173 1 95.94 84 ARG A O 1
ATOM 658 N N . ILE A 1 85 ? -7.746 -6.32 0.912 1 95.06 85 ILE A N 1
ATOM 659 C CA . ILE A 1 85 ? -7.016 -6.238 2.172 1 95.06 85 ILE A CA 1
ATOM 660 C C . ILE A 1 85 ? -5.633 -6.863 2.008 1 95.06 85 ILE A C 1
ATOM 662 O O . ILE A 1 85 ? -4.625 -6.266 2.393 1 95.06 85 ILE A O 1
ATOM 666 N N . LYS A 1 86 ? -5.602 -7.996 1.433 1 96.75 86 LYS A N 1
ATOM 667 C CA . LYS A 1 86 ? -4.32 -8.672 1.275 1 96.75 86 LYS A CA 1
ATOM 668 C C . LYS A 1 86 ? -3.43 -7.941 0.274 1 96.75 86 LYS A C 1
ATOM 670 O O . LYS A 1 86 ? -2.207 -7.902 0.431 1 96.75 86 LYS A O 1
ATOM 675 N N . THR A 1 87 ? -4.062 -7.391 -0.757 1 98 87 THR A N 1
ATOM 676 C CA . THR A 1 87 ? -3.307 -6.559 -1.688 1 98 87 THR A CA 1
ATOM 677 C C . THR A 1 87 ? -2.625 -5.41 -0.954 1 98 87 THR A C 1
ATOM 679 O O . THR A 1 87 ? -1.434 -5.16 -1.153 1 98 87 THR A O 1
ATOM 682 N N . THR A 1 88 ? -3.393 -4.746 -0.083 1 97.69 88 THR A N 1
ATOM 683 C CA . THR A 1 88 ? -2.848 -3.641 0.695 1 97.69 88 THR A CA 1
ATOM 684 C C . THR A 1 88 ? -1.718 -4.121 1.602 1 97.69 88 THR A C 1
ATOM 686 O O . THR A 1 88 ? -0.719 -3.422 1.779 1 97.69 88 THR A O 1
ATOM 689 N N . GLU A 1 89 ? -1.879 -5.289 2.156 1 96.5 89 GLU A N 1
ATOM 690 C CA . GLU A 1 89 ? -0.835 -5.863 3.002 1 96.5 89 GLU A CA 1
ATOM 691 C C . GLU A 1 89 ? 0.452 -6.086 2.213 1 96.5 89 GLU A C 1
ATOM 693 O O . GLU A 1 89 ? 1.545 -5.793 2.703 1 96.5 89 GLU A O 1
ATOM 698 N N . VAL A 1 90 ? 0.373 -6.645 1.069 1 96.56 90 VAL A N 1
ATOM 699 C CA . VAL A 1 90 ? 1.538 -6.855 0.217 1 96.56 90 VAL A CA 1
ATOM 700 C C . VAL A 1 90 ? 2.225 -5.523 -0.062 1 96.56 90 VAL A C 1
ATOM 702 O O . VAL A 1 90 ? 3.443 -5.402 0.085 1 96.56 90 VAL A O 1
ATOM 705 N N . LEU A 1 91 ? 1.427 -4.531 -0.415 1 96 91 LEU A N 1
ATOM 706 C CA . LEU A 1 91 ? 1.967 -3.209 -0.717 1 96 91 LEU A CA 1
ATOM 707 C C . LEU A 1 91 ? 2.646 -2.605 0.508 1 96 91 LEU A C 1
ATOM 709 O O . LEU A 1 91 ? 3.697 -1.972 0.391 1 96 91 LEU A O 1
ATOM 713 N N . TYR A 1 92 ? 2.1 -2.799 1.646 1 95.06 92 TYR A N 1
ATOM 714 C CA . TYR A 1 92 ? 2.691 -2.297 2.883 1 95.06 92 TYR A CA 1
ATOM 715 C C . TYR A 1 92 ? 4.051 -2.939 3.139 1 95.06 92 TYR A C 1
ATOM 717 O O . TYR A 1 92 ? 5.012 -2.252 3.482 1 95.06 92 TYR A O 1
ATOM 725 N N . ILE A 1 93 ? 4.137 -4.207 3.006 1 94.19 93 ILE A N 1
ATOM 726 C CA . ILE A 1 93 ? 5.391 -4.934 3.201 1 94.19 93 ILE A CA 1
ATOM 727 C C . ILE A 1 93 ? 6.445 -4.41 2.23 1 94.19 93 ILE A C 1
ATOM 729 O O . ILE A 1 93 ? 7.578 -4.125 2.627 1 94.19 93 ILE A O 1
ATOM 733 N N . MET A 1 94 ? 6.094 -4.266 1.017 1 93.5 94 MET A N 1
ATOM 734 C CA . MET A 1 94 ? 7.02 -3.797 -0.011 1 93.5 94 MET A CA 1
ATOM 735 C C . MET A 1 94 ? 7.5 -2.383 0.293 1 93.5 94 MET A C 1
ATOM 737 O O . MET A 1 94 ? 8.695 -2.088 0.175 1 93.5 94 MET A O 1
ATOM 741 N N . ALA A 1 95 ? 6.598 -1.508 0.66 1 93 95 ALA A N 1
ATOM 742 C CA . ALA A 1 95 ? 6.93 -0.118 0.964 1 93 95 ALA A CA 1
ATOM 743 C C . ALA A 1 95 ? 7.863 -0.027 2.166 1 93 95 ALA A C 1
ATOM 745 O O . ALA A 1 95 ? 8.695 0.877 2.244 1 93 95 ALA A O 1
ATOM 746 N N . SER A 1 96 ? 7.75 -0.95 3.029 1 90.19 96 SER A N 1
ATOM 747 C CA . SER A 1 96 ? 8.547 -0.944 4.254 1 90.19 96 SER A CA 1
ATOM 748 C C . SER A 1 96 ? 9.992 -1.346 3.975 1 90.19 96 SER A C 1
ATOM 750 O O . SER A 1 96 ? 10.875 -1.104 4.797 1 90.19 96 SER A O 1
ATOM 752 N N . HIS A 1 97 ? 10.289 -1.969 2.902 1 82.69 97 HIS A N 1
ATOM 753 C CA . HIS A 1 97 ? 11.633 -2.406 2.557 1 82.69 97 HIS A CA 1
ATOM 754 C C . HIS A 1 97 ? 12.258 -1.492 1.507 1 82.69 97 HIS A C 1
ATOM 756 O O . HIS A 1 97 ? 13.43 -1.646 1.161 1 82.69 97 HIS A O 1
ATOM 762 N N . SER A 1 98 ? 11.555 -0.78 0.758 1 63.91 98 SER A N 1
ATOM 763 C CA . SER A 1 98 ? 12.016 0.002 -0.386 1 63.91 98 SER A CA 1
ATOM 764 C C . SER A 1 98 ? 13.281 0.784 -0.05 1 63.91 98 SER A C 1
ATOM 766 O O . SER A 1 98 ? 14.086 1.077 -0.935 1 63.91 98 SER A O 1
ATOM 768 N N . VAL A 1 99 ? 13.43 1.602 1.045 1 55.94 99 VAL A N 1
ATOM 769 C CA . VAL A 1 99 ? 14.508 2.58 1.142 1 55.94 99 VAL A CA 1
ATOM 770 C C . VAL A 1 99 ? 15.828 1.87 1.436 1 55.94 99 VAL A C 1
ATOM 772 O O . VAL A 1 99 ? 16.875 2.514 1.555 1 55.94 99 VAL A O 1
ATOM 775 N N . GLY A 1 100 ? 16.031 0.618 1.536 1 46.5 100 GLY A N 1
ATOM 776 C CA . GLY A 1 100 ? 17.438 0.277 1.755 1 46.5 100 GLY A CA 1
ATOM 777 C C . GLY A 1 100 ? 18.234 0.214 0.472 1 46.5 100 GLY A C 1
ATOM 778 O O . GLY A 1 100 ? 17.672 0.13 -0.62 1 46.5 100 GLY A O 1
ATOM 779 N N . MET B 1 1 ? -36.062 15.93 5.621 1 21.98 1 MET B N 1
ATOM 780 C CA . MET B 1 1 ? -35.625 15.008 4.574 1 21.98 1 MET B CA 1
ATOM 781 C C . MET B 1 1 ? -34.125 15.102 4.363 1 21.98 1 MET B C 1
ATOM 783 O O . MET B 1 1 ? -33.625 16.141 3.924 1 21.98 1 MET B O 1
ATOM 787 N N . ALA B 1 2 ? -33.188 14.609 5.246 1 29.44 2 ALA B N 1
ATOM 788 C CA . ALA B 1 2 ? -31.812 14.977 5.559 1 29.44 2 ALA B CA 1
ATOM 789 C C . ALA B 1 2 ? -30.891 14.672 4.383 1 29.44 2 ALA B C 1
ATOM 791 O O . ALA B 1 2 ? -31.047 13.648 3.711 1 29.44 2 ALA B O 1
ATOM 792 N N . GLN B 1 3 ? -30.516 15.75 3.584 1 32.56 3 GLN B N 1
ATOM 793 C CA . GLN B 1 3 ? -29.734 15.648 2.352 1 32.56 3 GLN B CA 1
ATOM 794 C C . GLN B 1 3 ? -28.562 14.688 2.518 1 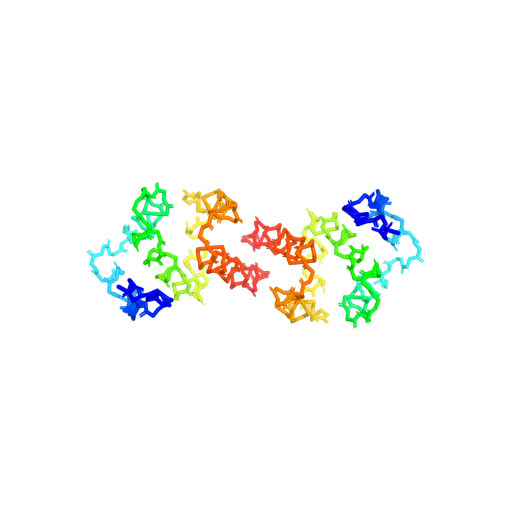32.56 3 GLN B C 1
ATOM 796 O O . GLN B 1 3 ? -27.766 14.836 3.443 1 32.56 3 GLN B O 1
ATOM 801 N N . SER B 1 4 ? -28.734 13.461 2.473 1 32.5 4 SER B N 1
ATOM 802 C CA . SER B 1 4 ? -27.766 12.367 2.545 1 32.5 4 SER B CA 1
ATOM 803 C C . SER B 1 4 ? -26.516 12.695 1.747 1 32.5 4 SER B C 1
ATOM 805 O O . SER B 1 4 ? -26.516 12.641 0.515 1 32.5 4 SER B O 1
ATOM 807 N N . GLY B 1 5 ? -25.938 13.953 1.946 1 31.14 5 GLY B N 1
ATOM 808 C CA . GLY B 1 5 ? -24.812 14.5 1.212 1 31.14 5 GLY B CA 1
ATOM 809 C C . GLY B 1 5 ? -23.703 13.484 0.968 1 31.14 5 GLY B C 1
ATOM 810 O O . GLY B 1 5 ? -23.359 12.719 1.866 1 31.14 5 GLY B O 1
ATOM 811 N N . ASN B 1 6 ? -23.719 12.781 -0.122 1 35.22 6 ASN B N 1
ATOM 812 C CA . ASN B 1 6 ? -22.641 11.977 -0.699 1 35.22 6 ASN B CA 1
ATOM 813 C C . ASN B 1 6 ? -21.281 12.633 -0.485 1 35.22 6 ASN B C 1
ATOM 815 O O . ASN B 1 6 ? -21 13.695 -1.051 1 35.22 6 ASN B O 1
ATOM 819 N N . SER B 1 7 ? -20.844 12.844 0.676 1 36.25 7 SER B N 1
ATOM 820 C CA . SER B 1 7 ? -19.781 13.586 1.341 1 36.25 7 SER B CA 1
ATOM 821 C C . SER B 1 7 ? -18.438 13.359 0.66 1 36.25 7 SER B C 1
ATOM 823 O O . SER B 1 7 ? -17.391 13.766 1.178 1 36.25 7 SER B O 1
ATOM 825 N N . MET B 1 8 ? -18.359 12.508 -0.418 1 38.59 8 MET B N 1
ATOM 826 C CA . MET B 1 8 ? -17 12.305 -0.88 1 38.59 8 MET B CA 1
ATOM 827 C C . MET B 1 8 ? -16.391 13.617 -1.372 1 38.59 8 MET B C 1
ATOM 829 O O . MET B 1 8 ? -15.266 13.633 -1.878 1 38.59 8 MET B O 1
ATOM 833 N N . GLU B 1 9 ? -17.109 14.617 -1.699 1 38.28 9 GLU B N 1
ATOM 834 C CA . GLU B 1 9 ? -16.703 15.742 -2.531 1 38.28 9 GLU B CA 1
ATOM 835 C C . GLU B 1 9 ? -15.781 16.688 -1.769 1 38.28 9 GLU B C 1
ATOM 837 O O . GLU B 1 9 ? -15.523 17.812 -2.217 1 38.28 9 GLU B O 1
ATOM 842 N N . LEU B 1 10 ? -15.375 16.531 -0.563 1 41.88 10 LEU B N 1
ATOM 843 C CA . LEU B 1 10 ? -14.703 17.781 -0.181 1 41.88 10 LEU B CA 1
ATOM 844 C C . LEU B 1 10 ? -13.523 18.062 -1.104 1 41.88 10 LEU B C 1
ATOM 846 O O . LEU B 1 10 ? -12.734 17.156 -1.401 1 41.88 10 LEU B O 1
ATOM 850 N N . PRO B 1 11 ? -13.523 19.031 -2.066 1 41.62 11 PRO B N 1
ATOM 851 C CA . PRO B 1 11 ? -12.406 19.531 -2.875 1 41.62 11 PRO B CA 1
ATOM 852 C C . PRO B 1 11 ? -11.133 19.719 -2.059 1 41.62 11 PRO B C 1
ATOM 854 O O . PRO B 1 11 ? -10.922 20.797 -1.492 1 41.62 11 PRO B O 1
ATOM 857 N N . ILE B 1 12 ? -10.898 19.016 -1.089 1 49.91 12 ILE B N 1
ATOM 858 C CA . ILE B 1 12 ? -9.719 19.359 -0.297 1 49.91 12 ILE B CA 1
ATOM 859 C C . ILE B 1 12 ? -8.5 19.453 -1.208 1 49.91 12 ILE B C 1
ATOM 861 O O . ILE B 1 12 ? -8.07 18.453 -1.791 1 49.91 12 ILE B O 1
ATOM 865 N N . ASN B 1 13 ? -8.438 20.469 -2.062 1 50.66 13 ASN B N 1
ATOM 866 C CA . ASN B 1 13 ? -7.262 20.812 -2.85 1 50.66 13 ASN B CA 1
ATOM 867 C C . ASN B 1 13 ? -6.051 21.062 -1.961 1 50.66 13 ASN B C 1
ATOM 869 O O . ASN B 1 13 ? -5.715 22.219 -1.672 1 50.66 13 ASN B O 1
ATOM 873 N N . ILE B 1 14 ? -5.941 20.391 -0.829 1 56.69 14 ILE B N 1
ATOM 874 C CA . ILE B 1 14 ? -4.645 20.625 -0.201 1 56.69 14 ILE B CA 1
ATOM 875 C C . ILE B 1 14 ? -3.527 20.219 -1.156 1 56.69 14 ILE B C 1
ATOM 877 O O . ILE B 1 14 ? -3.523 19.094 -1.674 1 56.69 14 ILE B O 1
ATOM 881 N N . ASN B 1 15 ? -2.904 21.234 -1.755 1 64.12 15 ASN B N 1
ATOM 882 C CA . ASN B 1 15 ? -1.684 21.047 -2.531 1 64.12 15 ASN B CA 1
ATOM 883 C C . ASN B 1 15 ? -0.472 20.828 -1.63 1 64.12 15 ASN B C 1
ATOM 885 O O . ASN B 1 15 ? -0.23 21.609 -0.709 1 64.12 15 ASN B O 1
ATOM 889 N N . ALA B 1 16 ? 0.067 19.688 -1.633 1 72.5 16 ALA B N 1
ATOM 890 C CA . ALA B 1 16 ? 1.309 19.375 -0.93 1 72.5 16 ALA B CA 1
ATOM 891 C C . ALA B 1 16 ? 2.25 20.578 -0.919 1 72.5 16 ALA B C 1
ATOM 893 O O . ALA B 1 16 ? 2.961 20.797 0.061 1 72.5 16 ALA B O 1
ATOM 894 N N . ALA B 1 17 ? 2.043 21.344 -1.932 1 75.31 17 ALA B N 1
ATOM 895 C CA . ALA B 1 17 ? 2.904 22.516 -2.043 1 75.31 17 ALA B CA 1
ATOM 896 C C . ALA B 1 17 ? 2.609 23.516 -0.934 1 75.31 17 ALA B C 1
ATOM 898 O O . ALA B 1 17 ? 3.523 24.156 -0.404 1 75.31 17 ALA B O 1
ATOM 899 N N . GLN B 1 18 ? 1.415 23.609 -0.667 1 79.19 18 GLN B N 1
ATOM 900 C CA . GLN B 1 18 ? 1.034 24.562 0.379 1 79.19 18 GLN B CA 1
ATOM 901 C C . GLN B 1 18 ? 1.579 24.125 1.736 1 79.19 18 GLN B C 1
ATOM 903 O O . GLN B 1 18 ? 2.08 24.953 2.502 1 79.19 18 GLN B O 1
ATOM 908 N N . VAL B 1 19 ? 1.531 22.891 2.043 1 81 19 VAL B N 1
ATOM 909 C CA . VAL B 1 19 ? 2.002 22.359 3.316 1 81 19 VAL B CA 1
ATOM 910 C C . VAL B 1 19 ? 3.52 22.5 3.404 1 81 19 VAL B C 1
ATOM 912 O O . VAL B 1 19 ? 4.055 22.891 4.441 1 81 19 VAL B O 1
ATOM 915 N N . THR B 1 20 ? 4.117 22.234 2.328 1 83.75 20 THR B N 1
ATOM 916 C CA . THR B 1 20 ? 5.574 22.312 2.307 1 83.75 20 THR B CA 1
ATOM 917 C C . THR B 1 20 ? 6.039 23.75 2.416 1 83.75 20 THR B C 1
ATOM 919 O O . THR B 1 20 ? 7.074 24.031 3.029 1 83.75 20 THR B O 1
ATOM 922 N N . THR B 1 21 ? 5.301 24.625 1.773 1 81.75 21 THR B N 1
ATOM 923 C CA . THR B 1 21 ? 5.633 26.031 1.854 1 81.75 21 THR B CA 1
ATOM 924 C C . THR B 1 21 ? 5.422 26.562 3.27 1 81.75 21 THR B C 1
ATOM 926 O O . THR B 1 21 ? 6.246 27.328 3.785 1 81.75 21 THR B O 1
ATOM 929 N N . ALA B 1 22 ? 4.418 26.172 3.916 1 79 22 ALA B N 1
ATOM 930 C CA . ALA B 1 22 ? 4.059 26.688 5.234 1 79 22 ALA B CA 1
ATOM 931 C C . ALA B 1 22 ? 4.984 26.125 6.312 1 79 22 ALA B C 1
ATOM 933 O O . ALA B 1 22 ? 5.379 26.859 7.23 1 79 22 ALA B O 1
ATOM 934 N N . TYR B 1 23 ? 5.465 24.859 6.199 1 83.88 23 TYR B N 1
ATOM 935 C CA . TYR B 1 23 ? 6.156 24.219 7.305 1 83.88 23 TYR B CA 1
ATOM 936 C C . TYR B 1 23 ? 7.582 23.844 6.914 1 83.88 23 TYR B C 1
ATOM 938 O O . TYR B 1 23 ? 8.406 23.531 7.773 1 83.88 23 TYR B O 1
ATOM 946 N N . GLY B 1 24 ? 7.934 24 5.621 1 81.69 24 GLY B N 1
ATOM 947 C CA . GLY B 1 24 ? 9.273 23.656 5.184 1 81.69 24 GLY B CA 1
ATOM 948 C C . GLY B 1 24 ? 9.68 22.234 5.539 1 81.69 24 GLY B C 1
ATOM 949 O O . GLY B 1 24 ? 9.008 21.281 5.152 1 81.69 24 GLY B O 1
ATOM 950 N N . HIS B 1 25 ? 10.828 22.141 6.414 1 81.81 25 HIS B N 1
ATOM 951 C CA . HIS B 1 25 ? 11.391 20.859 6.828 1 81.81 25 HIS B CA 1
ATOM 952 C C . HIS B 1 25 ? 10.461 20.141 7.801 1 81.81 25 HIS B C 1
ATOM 954 O O . HIS B 1 25 ? 10.57 18.938 7.992 1 81.81 25 HIS B O 1
ATOM 960 N N . ARG B 1 26 ? 9.578 20.891 8.344 1 90.19 26 ARG B N 1
ATOM 961 C CA . ARG B 1 26 ? 8.688 20.297 9.328 1 90.19 26 ARG B CA 1
ATOM 962 C C . ARG B 1 26 ? 7.387 19.828 8.68 1 90.19 26 ARG B C 1
ATOM 964 O O . ARG B 1 26 ? 6.5 19.297 9.359 1 90.19 26 ARG B O 1
ATOM 971 N N . ALA B 1 27 ? 7.297 19.953 7.395 1 92.25 27 ALA B N 1
ATOM 972 C CA . ALA B 1 27 ? 6.059 19.594 6.707 1 92.25 27 ALA B CA 1
ATOM 973 C C . ALA B 1 27 ? 5.691 18.141 6.945 1 92.25 27 ALA B C 1
ATOM 975 O O . ALA B 1 27 ? 4.57 17.828 7.363 1 92.25 27 ALA B O 1
ATOM 976 N N . LEU B 1 28 ? 6.629 17.25 6.766 1 94.94 28 LEU B N 1
ATOM 977 C CA . LEU B 1 28 ? 6.359 15.828 6.883 1 94.94 28 LEU B CA 1
ATOM 978 C C . LEU B 1 28 ? 6.047 15.445 8.328 1 94.94 28 LEU B C 1
ATOM 980 O O . LEU B 1 28 ? 5.07 14.742 8.594 1 94.94 28 LEU B O 1
ATOM 984 N N . PRO B 1 29 ? 6.809 15.961 9.297 1 95.25 29 PRO B N 1
ATOM 985 C CA . PRO B 1 29 ? 6.457 15.695 10.695 1 95.25 29 PRO B CA 1
ATOM 986 C C . PRO B 1 29 ? 5.059 16.203 11.055 1 95.25 29 PRO B C 1
ATOM 988 O O . PRO B 1 29 ? 4.324 15.523 11.781 1 95.25 29 PRO B O 1
ATOM 991 N N . LYS B 1 30 ? 4.707 17.312 10.594 1 95.06 30 LYS B N 1
ATOM 992 C CA . LYS B 1 30 ? 3.375 17.844 10.852 1 95.06 30 LYS B CA 1
ATOM 993 C C . LYS B 1 30 ? 2.295 16.969 10.234 1 95.06 30 LYS B C 1
ATOM 995 O O . LYS B 1 30 ? 1.295 16.656 10.883 1 95.06 30 LYS B O 1
ATOM 1000 N N . LEU B 1 31 ? 2.48 16.625 9.023 1 96.44 31 LEU B N 1
ATOM 1001 C CA . LEU B 1 31 ? 1.521 15.742 8.367 1 96.44 31 LEU B CA 1
ATOM 1002 C C . LEU B 1 31 ? 1.397 14.422 9.125 1 96.44 31 LEU B C 1
ATOM 1004 O O . LEU B 1 31 ? 0.292 13.906 9.297 1 96.44 31 LEU B O 1
ATOM 1008 N N . ASN B 1 32 ? 2.504 13.859 9.531 1 97 32 ASN B N 1
ATOM 1009 C CA . ASN B 1 32 ? 2.508 12.625 10.297 1 97 32 ASN B CA 1
ATOM 1010 C C . ASN B 1 32 ? 1.707 12.758 11.594 1 97 32 ASN B C 1
ATOM 1012 O O . ASN B 1 32 ? 0.99 11.836 11.984 1 97 32 ASN B O 1
ATOM 1016 N N . GLU B 1 33 ? 1.828 13.859 12.203 1 96.81 33 GLU B N 1
ATOM 1017 C CA . GLU B 1 33 ? 1.019 14.156 13.383 1 96.81 33 GLU B CA 1
ATOM 1018 C C . GLU B 1 33 ? -0.466 14.203 13.031 1 96.81 33 GLU B C 1
ATOM 1020 O O . GLU B 1 33 ? -1.302 13.688 13.781 1 96.81 33 GLU B O 1
ATOM 1025 N N . GLU B 1 34 ? -0.773 14.812 12.008 1 96.75 34 GLU B N 1
ATOM 1026 C CA . GLU B 1 34 ? -2.156 15.016 11.594 1 96.75 34 GLU B CA 1
ATOM 1027 C C . GLU B 1 34 ? -2.82 13.695 11.219 1 96.75 34 GLU B C 1
ATOM 1029 O O . GLU B 1 34 ? -4.039 13.555 11.32 1 96.75 34 GLU B O 1
ATOM 1034 N N . LEU B 1 35 ? -2.059 12.742 10.773 1 97.75 35 LEU B N 1
ATOM 1035 C CA . LEU B 1 35 ? -2.592 11.422 10.477 1 97.75 35 LEU B CA 1
ATOM 1036 C C . LEU B 1 35 ? -3.242 10.805 11.711 1 97.75 35 LEU B C 1
ATOM 1038 O O . LEU B 1 35 ? -4.109 9.938 11.602 1 97.75 35 LEU B O 1
ATOM 1042 N N . GLN B 1 36 ? -2.879 11.234 12.844 1 97.56 36 GLN B N 1
ATOM 1043 C CA . GLN B 1 36 ? -3.379 10.672 14.094 1 97.56 36 GLN B CA 1
ATOM 1044 C C . GLN B 1 36 ? -4.504 11.523 14.664 1 97.56 36 GLN B C 1
ATOM 1046 O O . GLN B 1 36 ? -4.969 11.273 15.781 1 97.56 36 GLN B O 1
ATOM 1051 N N . SER B 1 37 ? -4.902 12.477 13.945 1 97.75 37 SER B N 1
ATOM 1052 C CA . SER B 1 37 ? -5.922 13.391 14.438 1 97.75 37 SER B CA 1
ATOM 1053 C C . SER B 1 37 ? -7.262 12.68 14.625 1 97.75 37 SER B C 1
ATOM 1055 O O . SER B 1 37 ? -7.598 11.773 13.867 1 97.75 37 SER B O 1
ATOM 1057 N N . GLU B 1 38 ? -8.023 13.188 15.547 1 97 38 GLU B N 1
ATOM 1058 C CA . GLU B 1 38 ? -9.375 12.672 15.75 1 97 38 GLU B CA 1
ATOM 1059 C C . GLU B 1 38 ? -10.344 13.25 14.727 1 97 38 GLU B C 1
ATOM 1061 O O . GLU B 1 38 ? -11.43 12.695 14.508 1 97 38 GLU B O 1
ATOM 1066 N N . ASP B 1 39 ? -9.992 14.32 14.242 1 97.06 39 ASP B N 1
ATOM 1067 C CA . ASP B 1 39 ? -10.836 14.977 13.242 1 97.06 39 ASP B CA 1
ATOM 1068 C C . ASP B 1 39 ? -10.664 14.328 11.875 1 97.06 39 ASP B C 1
ATOM 1070 O O . ASP B 1 39 ? -9.547 14.266 11.344 1 97.06 39 ASP B O 1
ATOM 1074 N N . LEU B 1 40 ? -11.742 13.922 11.305 1 97.12 40 LEU B N 1
ATOM 1075 C CA . LEU B 1 40 ? -11.734 13.203 10.031 1 97.12 40 LEU B CA 1
ATOM 1076 C C . LEU B 1 40 ? -11.148 14.078 8.922 1 97.12 40 LEU B C 1
ATOM 1078 O O . LEU B 1 40 ? -10.328 13.609 8.133 1 97.12 40 LEU B O 1
ATOM 1082 N N . GLN B 1 41 ? -11.586 15.305 8.875 1 95.75 41 GLN B N 1
ATOM 1083 C CA . GLN B 1 41 ? -11.141 16.203 7.82 1 95.75 41 GLN B CA 1
ATOM 1084 C C . GLN B 1 41 ? -9.625 16.406 7.871 1 95.75 41 GLN B C 1
ATOM 1086 O O . GLN B 1 41 ? -8.969 16.469 6.832 1 95.75 41 GLN B O 1
ATOM 1091 N N . THR B 1 42 ? -9.078 16.469 9.031 1 95.56 42 THR B N 1
ATOM 1092 C CA . THR B 1 42 ? -7.641 16.641 9.227 1 95.56 42 THR B CA 1
ATOM 1093 C C . THR B 1 42 ? -6.879 15.414 8.727 1 95.56 42 THR B C 1
ATOM 1095 O O . THR B 1 42 ? -5.879 15.547 8.023 1 95.56 42 THR B O 1
ATOM 1098 N N . ARG B 1 43 ? -7.336 14.219 9.039 1 97 43 ARG B N 1
ATOM 1099 C CA . ARG B 1 43 ? -6.715 12.992 8.547 1 97 43 ARG B CA 1
ATOM 1100 C C . ARG B 1 43 ? -6.773 12.922 7.023 1 97 43 ARG B C 1
ATOM 1102 O O . ARG B 1 43 ? -5.785 12.57 6.371 1 97 43 ARG B O 1
ATOM 1109 N N . GLN B 1 44 ? -7.887 13.281 6.523 1 96.38 44 GLN B N 1
ATOM 1110 C CA . GLN B 1 44 ? -8.086 13.227 5.078 1 96.38 44 GLN B CA 1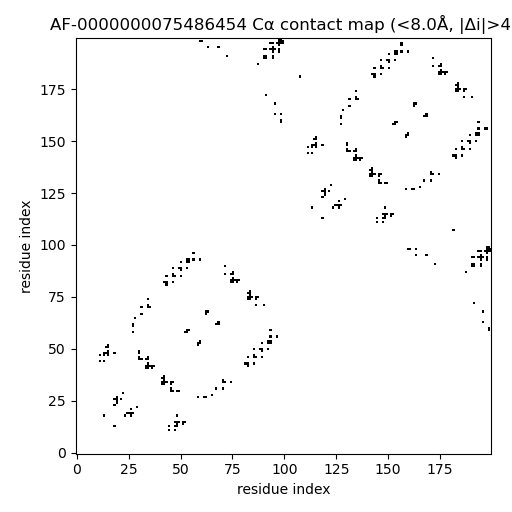
ATOM 1111 C C . GLN B 1 44 ? -7.152 14.195 4.355 1 96.38 44 GLN B C 1
ATOM 1113 O O . GLN B 1 44 ? -6.551 13.836 3.34 1 96.38 44 GLN B O 1
ATOM 1118 N N . LYS B 1 45 ? -7.066 15.406 4.863 1 94.31 45 LYS B N 1
ATOM 1119 C CA . LYS B 1 45 ? -6.195 16.406 4.262 1 94.31 45 LYS B CA 1
ATOM 1120 C C . LYS B 1 45 ? -4.734 15.984 4.332 1 94.31 45 LYS B C 1
ATOM 1122 O O . LYS B 1 45 ? -3.979 16.172 3.377 1 94.31 45 LYS B O 1
ATOM 1127 N N . ALA B 1 46 ? -4.34 15.445 5.434 1 96.44 46 ALA B N 1
ATOM 1128 C CA . ALA B 1 46 ? -2.969 14.977 5.602 1 96.44 46 ALA B CA 1
ATOM 1129 C C . ALA B 1 46 ? -2.633 13.891 4.578 1 96.44 46 ALA B C 1
ATOM 1131 O O . ALA B 1 46 ? -1.566 13.922 3.959 1 96.44 46 ALA B O 1
ATOM 1132 N N . LEU B 1 47 ? -3.553 12.969 4.383 1 97.06 47 LEU B N 1
ATOM 1133 C CA . LEU B 1 47 ? -3.34 11.875 3.447 1 97.06 47 LEU B CA 1
ATOM 1134 C C . LEU B 1 47 ? -3.26 12.383 2.014 1 97.06 47 LEU B C 1
ATOM 1136 O O . LEU B 1 47 ? -2.447 11.906 1.222 1 97.06 47 LEU B O 1
ATOM 1140 N N . MET B 1 48 ? -4.055 13.305 1.765 1 95.69 48 MET B N 1
ATOM 1141 C CA . MET B 1 48 ? -4.016 13.898 0.43 1 95.69 48 MET B CA 1
ATOM 1142 C C . MET B 1 48 ? -2.68 14.586 0.178 1 95.69 48 MET B C 1
ATOM 1144 O O . MET B 1 48 ? -2.1 14.445 -0.9 1 95.69 48 MET B O 1
ATOM 1148 N N . ALA B 1 49 ? -2.311 15.352 1.097 1 94.88 49 ALA B N 1
ATOM 1149 C CA . ALA B 1 49 ? -1.013 16.016 0.98 1 94.88 49 ALA B CA 1
ATOM 1150 C C . ALA B 1 49 ? 0.111 14.984 0.827 1 94.88 49 ALA B C 1
ATOM 1152 O O . ALA B 1 49 ? 1.01 15.164 0.001 1 94.88 49 ALA B O 1
ATOM 1153 N N . LEU B 1 50 ? 0.095 13.914 1.57 1 95.69 50 LEU B N 1
ATOM 1154 C CA . LEU B 1 50 ? 1.108 12.867 1.491 1 95.69 50 LEU B CA 1
ATOM 1155 C C . LEU B 1 50 ? 1.118 12.227 0.109 1 95.69 50 LEU B C 1
ATOM 1157 O O . LEU B 1 50 ? 2.184 11.914 -0.429 1 95.69 50 LEU B O 1
ATOM 1161 N N . CYS B 1 51 ? -0.022 12.016 -0.429 1 95.19 51 CYS B N 1
ATOM 1162 C CA . CYS B 1 51 ? -0.115 11.422 -1.757 1 95.19 51 CYS B CA 1
ATOM 1163 C C . CYS B 1 51 ? 0.648 12.25 -2.781 1 95.19 51 CYS B C 1
ATOM 1165 O O . CYS B 1 51 ? 1.255 11.703 -3.703 1 95.19 51 CYS B O 1
ATOM 1167 N N . ASP B 1 52 ? 0.623 13.5 -2.629 1 93 52 ASP B N 1
ATOM 1168 C CA . ASP B 1 52 ? 1.325 14.391 -3.549 1 93 52 ASP B CA 1
ATOM 1169 C C . ASP B 1 52 ? 2.824 14.406 -3.26 1 93 52 ASP B C 1
ATOM 1171 O O . ASP B 1 52 ? 3.641 14.352 -4.18 1 93 52 ASP B O 1
ATOM 1175 N N . LEU B 1 53 ? 3.191 14.391 -2.057 1 92.5 53 LEU B N 1
ATOM 1176 C CA . LEU B 1 53 ? 4.586 14.539 -1.651 1 92.5 53 LEU B CA 1
ATOM 1177 C C . LEU B 1 53 ? 5.367 13.258 -1.917 1 92.5 53 LEU B C 1
ATOM 1179 O O . LEU B 1 53 ? 6.539 13.312 -2.295 1 92.5 53 LEU B O 1
ATOM 1183 N N . MET B 1 54 ? 4.758 12.125 -1.778 1 93.12 54 MET B N 1
ATOM 1184 C CA . MET B 1 54 ? 5.449 10.836 -1.818 1 93.12 54 MET B CA 1
ATOM 1185 C C . MET B 1 54 ? 5.883 10.5 -3.24 1 93.12 54 MET B C 1
ATOM 1187 O O . MET B 1 54 ? 6.672 9.57 -3.449 1 93.12 54 MET B O 1
ATOM 1191 N N . HIS B 1 55 ? 5.438 11.273 -4.234 1 91.62 55 HIS B N 1
ATOM 1192 C CA . HIS B 1 55 ? 5.922 11.078 -5.594 1 91.62 55 HIS B CA 1
ATOM 1193 C C . HIS B 1 55 ? 7.395 11.461 -5.719 1 91.62 55 HIS B C 1
ATOM 1195 O O . HIS B 1 55 ? 8.047 11.117 -6.703 1 91.62 55 HIS B O 1
ATOM 1201 N N . ASP B 1 56 ? 7.895 12.18 -4.789 1 88 56 ASP B N 1
ATOM 1202 C CA . ASP B 1 56 ? 9.312 12.516 -4.695 1 88 56 ASP B CA 1
ATOM 1203 C C . ASP B 1 56 ? 10.039 11.57 -3.744 1 88 56 ASP B C 1
ATOM 1205 O O . ASP B 1 56 ? 9.781 11.57 -2.539 1 88 56 ASP B O 1
ATOM 1209 N N . PRO B 1 57 ? 11.047 10.836 -4.336 1 87.94 57 PRO B N 1
ATOM 1210 C CA . PRO B 1 57 ? 11.734 9.828 -3.523 1 87.94 57 PRO B CA 1
ATOM 1211 C C . PRO B 1 57 ? 12.43 10.43 -2.305 1 87.94 57 PRO B C 1
ATOM 1213 O O . PRO B 1 57 ? 12.656 9.734 -1.312 1 87.94 57 PRO B O 1
ATOM 1216 N N . GLU B 1 58 ? 12.797 11.688 -2.369 1 86.19 58 GLU B N 1
ATOM 1217 C CA . GLU B 1 58 ? 13.438 12.328 -1.228 1 86.19 58 GLU B CA 1
ATOM 1218 C C . GLU B 1 58 ? 12.508 12.352 -0.017 1 86.19 58 GLU B C 1
ATOM 1220 O O . GLU B 1 58 ? 12.953 12.188 1.119 1 86.19 58 GLU B O 1
ATOM 1225 N N . TYR B 1 59 ? 11.227 12.469 -0.226 1 90.81 59 TYR B N 1
ATOM 1226 C CA . TYR B 1 59 ? 10.266 12.523 0.868 1 90.81 59 TYR B CA 1
ATOM 1227 C C . TYR B 1 59 ? 9.961 11.133 1.406 1 90.81 59 TYR B C 1
ATOM 1229 O O . TYR B 1 59 ? 9.633 10.977 2.584 1 90.81 59 TYR B O 1
ATOM 1237 N N . ILE B 1 60 ? 10.055 10.141 0.556 1 90.94 60 ILE B N 1
ATOM 1238 C CA . ILE B 1 60 ? 9.773 8.773 0.977 1 90.94 60 ILE B CA 1
ATOM 1239 C C . ILE B 1 60 ? 10.766 8.352 2.061 1 90.94 60 ILE B C 1
ATOM 1241 O O . ILE B 1 60 ? 10.367 7.805 3.092 1 90.94 60 ILE B O 1
ATOM 1245 N N . TYR B 1 61 ? 12.031 8.625 1.806 1 88.31 61 TYR B N 1
ATOM 1246 C CA . TYR B 1 61 ? 13.07 8.305 2.781 1 88.31 61 TYR B CA 1
ATOM 1247 C C . TYR B 1 61 ? 12.805 9.008 4.109 1 88.31 61 TYR B C 1
ATOM 1249 O O . TYR B 1 61 ? 12.898 8.391 5.172 1 88.31 61 TYR B O 1
ATOM 1257 N N . LYS B 1 62 ? 12.469 10.258 4.062 1 91.25 62 LYS B N 1
ATOM 1258 C CA . LYS B 1 62 ? 12.195 11.055 5.258 1 91.25 62 LYS B CA 1
ATOM 1259 C C . LYS B 1 62 ? 10.969 10.531 5.996 1 91.25 62 LYS B C 1
ATOM 1261 O O . LYS B 1 62 ? 10.969 10.43 7.227 1 91.25 62 LYS B O 1
ATOM 1266 N N . ALA B 1 63 ? 9.93 10.195 5.277 1 93.5 63 ALA B N 1
ATOM 1267 C CA . ALA B 1 63 ? 8.695 9.672 5.852 1 93.5 63 ALA B CA 1
ATOM 1268 C C . ALA B 1 63 ? 8.961 8.375 6.609 1 93.5 63 ALA B C 1
ATOM 1270 O O . ALA B 1 63 ? 8.414 8.164 7.695 1 93.5 63 ALA B O 1
ATOM 1271 N N . MET B 1 64 ? 9.758 7.523 6.074 1 90.62 64 MET B N 1
ATOM 1272 C CA . MET B 1 64 ? 10.094 6.25 6.703 1 90.62 64 MET B CA 1
ATOM 1273 C C . MET B 1 64 ? 10.859 6.473 8 1 90.62 64 MET B C 1
ATOM 1275 O O . MET B 1 64 ? 10.609 5.789 9 1 90.62 64 MET B O 1
ATOM 1279 N N . ASN B 1 65 ? 11.781 7.457 8.008 1 90.56 65 ASN B N 1
ATOM 1280 C CA . ASN B 1 65 ? 12.633 7.73 9.156 1 90.56 65 ASN B CA 1
ATOM 1281 C C . ASN B 1 65 ? 11.836 8.328 10.312 1 90.56 65 ASN B C 1
ATOM 1283 O O . ASN B 1 65 ? 12.164 8.094 11.477 1 90.56 65 ASN B O 1
ATOM 1287 N N . ILE B 1 66 ? 10.766 9.062 10.023 1 93.75 66 ILE B N 1
ATOM 1288 C CA . ILE B 1 66 ? 10.008 9.703 11.094 1 93.75 66 ILE B CA 1
ATOM 1289 C C . ILE B 1 66 ? 8.945 8.75 11.625 1 93.75 66 ILE B C 1
ATOM 1291 O O . ILE B 1 66 ? 8.25 9.062 12.594 1 93.75 66 ILE B O 1
ATOM 1295 N N . GLY B 1 67 ? 8.734 7.664 11.023 1 93.19 67 GLY B N 1
ATOM 1296 C CA . GLY B 1 67 ? 7.793 6.676 11.516 1 93.19 67 GLY B CA 1
ATOM 1297 C C . GLY B 1 67 ? 6.418 6.793 10.891 1 93.19 67 GLY B C 1
ATOM 1298 O O . GLY B 1 67 ? 5.414 6.453 11.516 1 93.19 67 GLY B O 1
ATOM 1299 N N . CYS B 1 68 ? 6.285 7.234 9.742 1 95.81 68 CYS B N 1
ATOM 1300 C CA . CYS B 1 68 ? 5.023 7.426 9.031 1 95.81 68 CYS B CA 1
ATOM 1301 C C . CYS B 1 68 ? 4.363 6.086 8.727 1 95.81 68 CYS B C 1
ATOM 1303 O O . CYS B 1 68 ? 3.135 5.988 8.695 1 95.81 68 CYS B O 1
ATOM 1305 N N . MET B 1 69 ? 5.176 5.082 8.492 1 94.69 69 MET B N 1
ATOM 1306 C CA . MET B 1 69 ? 4.68 3.77 8.086 1 94.69 69 MET B CA 1
ATOM 1307 C C . MET B 1 69 ? 3.752 3.189 9.148 1 94.69 69 MET B C 1
ATOM 1309 O O . MET B 1 69 ? 2.744 2.561 8.828 1 94.69 69 MET B O 1
ATOM 1313 N N . GLU B 1 70 ? 4.031 3.424 10.375 1 96.25 70 GLU B N 1
ATOM 1314 C CA . GLU B 1 70 ? 3.195 2.904 11.453 1 96.25 70 GLU B CA 1
ATOM 1315 C C . GLU B 1 70 ? 1.812 3.549 11.438 1 96.25 70 GLU B C 1
ATOM 1317 O O . GLU B 1 70 ? 0.803 2.871 11.648 1 96.25 70 GLU B O 1
ATOM 1322 N N . ASN B 1 71 ? 1.819 4.836 11.273 1 97.62 71 ASN B N 1
ATOM 1323 C CA . ASN B 1 71 ? 0.541 5.539 11.227 1 97.62 71 ASN B CA 1
ATOM 1324 C C . ASN B 1 71 ? -0.271 5.137 10 1 97.62 71 ASN B C 1
ATOM 1326 O O . ASN B 1 71 ? -1.488 4.957 10.086 1 97.62 71 ASN B O 1
ATOM 1330 N N . LEU B 1 72 ? 0.419 4.965 8.875 1 97.75 72 LEU B N 1
ATOM 1331 C CA . LEU B 1 72 ? -0.281 4.527 7.668 1 97.75 72 LEU B CA 1
ATOM 1332 C C . LEU B 1 72 ? -0.864 3.131 7.855 1 97.75 72 LEU B C 1
ATOM 1334 O O . LEU B 1 72 ? -1.978 2.854 7.402 1 97.75 72 LEU B O 1
ATOM 1338 N N . LYS B 1 73 ? -0.112 2.277 8.5 1 97 73 LYS B N 1
ATOM 1339 C CA . LYS B 1 73 ? -0.619 0.94 8.797 1 97 73 LYS B CA 1
ATOM 1340 C C . LYS B 1 73 ? -1.907 1.009 9.617 1 97 73 LYS B C 1
ATOM 1342 O O . LYS B 1 73 ? -2.871 0.298 9.32 1 97 73 LYS B O 1
ATOM 1347 N N . ALA B 1 74 ? -1.914 1.833 10.602 1 97.5 74 ALA B N 1
ATOM 1348 C CA . ALA B 1 74 ? -3.092 1.988 11.453 1 97.5 74 ALA B CA 1
ATOM 1349 C C . ALA B 1 74 ? -4.281 2.514 10.656 1 97.5 74 ALA B C 1
ATOM 1351 O O . ALA B 1 74 ? -5.418 2.084 10.867 1 97.5 74 ALA B O 1
ATOM 1352 N N . LEU B 1 75 ? -4.082 3.385 9.742 1 98 75 LEU B N 1
ATOM 1353 C CA . LEU B 1 75 ? -5.145 4.051 8.992 1 98 75 LEU B CA 1
ATOM 1354 C C . LEU B 1 75 ? -5.773 3.1 7.98 1 98 75 LEU B C 1
ATOM 1356 O O . LEU B 1 75 ? -6.867 3.359 7.477 1 98 75 LEU B O 1
ATOM 1360 N N . LEU B 1 76 ? -5.086 1.939 7.66 1 96.94 76 LEU B N 1
ATOM 1361 C CA . LEU B 1 76 ? -5.68 0.927 6.797 1 96.94 76 LEU B CA 1
ATOM 1362 C C . LEU B 1 76 ? -6.934 0.334 7.434 1 96.94 76 LEU B C 1
ATOM 1364 O O . LEU B 1 76 ? -7.77 -0.247 6.738 1 96.94 76 LEU B O 1
ATOM 1368 N N . LYS B 1 77 ? -7.098 0.523 8.734 1 96 77 LYS B N 1
ATOM 1369 C CA . LYS B 1 77 ? -8.227 -0.02 9.484 1 96 77 LYS B CA 1
ATOM 1370 C C . LYS B 1 77 ? -9.219 1.079 9.859 1 96 77 LYS B C 1
ATOM 1372 O O . LYS B 1 77 ? -10.094 0.871 10.703 1 96 77 LYS B O 1
ATOM 1377 N N . ASP B 1 78 ? -9.102 2.217 9.336 1 97.12 78 ASP B N 1
ATOM 1378 C CA . ASP B 1 78 ? -9.992 3.336 9.641 1 97.12 78 ASP B CA 1
ATOM 1379 C C . ASP B 1 78 ? -11.43 3.014 9.258 1 97.12 78 ASP B C 1
ATOM 1381 O O . ASP B 1 78 ? -11.68 2.24 8.328 1 97.12 78 ASP B O 1
ATOM 1385 N N . ARG B 1 79 ? -12.344 3.639 9.938 1 95.44 79 ARG B N 1
ATOM 1386 C CA . ARG B 1 79 ? -13.758 3.42 9.648 1 95.44 79 ARG B CA 1
ATOM 1387 C C . ARG B 1 79 ? -14.156 4.102 8.344 1 95.44 79 ARG B C 1
ATOM 1389 O O . ARG B 1 79 ? -15.094 3.664 7.676 1 95.44 79 ARG B O 1
ATOM 1396 N N . ASN B 1 80 ? -13.477 5.234 8.07 1 96.69 80 ASN B N 1
ATOM 1397 C CA . ASN B 1 80 ? -13.805 5.996 6.871 1 96.69 80 ASN B CA 1
ATOM 1398 C C . ASN B 1 80 ? -13.164 5.387 5.629 1 96.69 80 ASN B C 1
ATOM 1400 O O . ASN B 1 80 ? -11.961 5.141 5.605 1 96.69 80 ASN B O 1
ATOM 1404 N N . SER B 1 81 ? -13.961 5.105 4.625 1 93.88 81 SER B N 1
ATOM 1405 C CA . SER B 1 81 ? -13.5 4.434 3.414 1 93.88 81 SER B CA 1
ATOM 1406 C C . SER B 1 81 ? -12.484 5.285 2.66 1 93.88 81 SER B C 1
ATOM 1408 O O . SER B 1 81 ? -11.523 4.762 2.102 1 93.88 81 SER B O 1
ATOM 1410 N N . MET B 1 82 ? -12.727 6.613 2.645 1 93.31 82 MET B N 1
ATOM 1411 C CA . MET B 1 82 ? -11.805 7.504 1.942 1 93.31 82 MET B CA 1
ATOM 1412 C C . MET B 1 82 ? -10.422 7.465 2.578 1 93.31 82 MET B C 1
ATOM 1414 O O . MET B 1 82 ? -9.406 7.461 1.875 1 93.31 82 MET B O 1
ATOM 1418 N N . VAL B 1 83 ? -10.398 7.441 3.842 1 97.31 83 VAL B N 1
ATOM 1419 C CA . VAL B 1 83 ? -9.133 7.367 4.574 1 97.31 83 VAL B CA 1
ATOM 1420 C C . VAL B 1 83 ? -8.414 6.07 4.223 1 97.31 83 VAL B C 1
ATOM 1422 O O . VAL B 1 83 ? -7.219 6.078 3.918 1 97.31 83 VAL B O 1
ATOM 1425 N N . ARG B 1 84 ? -9.109 4.98 4.195 1 95.94 84 ARG B N 1
ATOM 1426 C CA . ARG B 1 84 ? -8.508 3.695 3.857 1 95.94 84 ARG B CA 1
ATOM 1427 C C . ARG B 1 84 ? -7.984 3.695 2.426 1 95.94 84 ARG B C 1
ATOM 1429 O O . ARG B 1 84 ? -6.875 3.229 2.164 1 95.94 84 ARG B O 1
ATOM 1436 N N . ILE B 1 85 ? -8.672 4.285 1.535 1 95 85 ILE B N 1
ATOM 1437 C CA . ILE B 1 85 ? -8.328 4.305 0.117 1 95 85 ILE B CA 1
ATOM 1438 C C . ILE B 1 85 ? -7.102 5.18 -0.108 1 95 85 ILE B C 1
ATOM 1440 O O . ILE B 1 85 ? -6.152 4.77 -0.782 1 95 85 ILE B O 1
ATOM 1444 N N . LYS B 1 86 ? -7.113 6.32 0.466 1 96.69 86 LYS B N 1
ATOM 1445 C CA . LYS B 1 86 ? -5.988 7.227 0.265 1 96.69 86 LYS B CA 1
ATOM 1446 C C . LYS B 1 86 ? -4.73 6.703 0.949 1 96.69 86 LYS B C 1
ATOM 1448 O O . LYS B 1 86 ? -3.619 6.887 0.446 1 96.69 86 LYS B O 1
ATOM 1453 N N . THR B 1 87 ? -4.934 6.074 2.102 1 98 87 THR B N 1
ATOM 1454 C CA . THR B 1 87 ? -3.803 5.426 2.756 1 98 87 THR B CA 1
ATOM 1455 C C . THR B 1 87 ? -3.156 4.398 1.828 1 98 87 THR B C 1
ATOM 1457 O O . THR B 1 87 ? -1.934 4.379 1.67 1 98 87 THR B O 1
ATOM 1460 N N . THR B 1 88 ? -3.996 3.588 1.191 1 97.62 88 THR B N 1
ATOM 1461 C CA . THR B 1 88 ? -3.498 2.578 0.264 1 97.62 88 THR B CA 1
ATOM 1462 C C . THR B 1 88 ? -2.789 3.232 -0.918 1 97.62 88 THR B C 1
ATOM 1464 O O . THR B 1 88 ? -1.771 2.727 -1.396 1 97.62 88 THR B O 1
ATOM 1467 N N . GLU B 1 89 ? -3.312 4.336 -1.373 1 96.44 89 GLU B N 1
ATOM 1468 C CA . GLU B 1 89 ? -2.682 5.066 -2.467 1 96.44 89 GLU B CA 1
ATOM 1469 C C . GLU B 1 89 ? -1.287 5.551 -2.074 1 96.44 89 GLU B C 1
ATOM 1471 O O . GLU B 1 89 ? -0.346 5.453 -2.865 1 96.44 89 GLU B O 1
ATOM 1476 N N . VAL B 1 90 ? -1.145 6.117 -0.937 1 96.5 90 VAL B N 1
ATOM 1477 C CA . VAL B 1 90 ? 0.154 6.566 -0.45 1 96.5 90 VAL B CA 1
ATOM 1478 C C . VAL B 1 90 ? 1.13 5.395 -0.414 1 96.5 90 VAL B C 1
ATOM 1480 O O . VAL B 1 90 ? 2.254 5.5 -0.911 1 96.5 90 VAL B O 1
ATOM 1483 N N . LEU B 1 91 ? 0.669 4.273 0.123 1 95.94 91 LEU B N 1
ATOM 1484 C CA . LEU B 1 91 ? 1.51 3.086 0.224 1 95.94 91 LEU B CA 1
ATOM 1485 C C . LEU B 1 91 ? 1.912 2.586 -1.159 1 95.94 91 LEU B C 1
ATOM 1487 O O . LEU B 1 91 ? 3.053 2.164 -1.363 1 95.94 91 LEU B O 1
ATOM 1491 N N . TYR B 1 92 ? 1.039 2.645 -2.09 1 95.06 92 TYR B N 1
ATOM 1492 C CA . TYR B 1 92 ? 1.333 2.227 -3.455 1 95.06 92 TYR B CA 1
ATOM 1493 C C . TYR B 1 92 ? 2.416 3.102 -4.074 1 95.06 92 TYR B C 1
ATOM 1495 O O . TYR B 1 92 ? 3.354 2.596 -4.695 1 95.06 92 TYR B O 1
ATOM 1503 N N . ILE B 1 93 ? 2.285 4.371 -3.936 1 94.12 93 ILE B N 1
ATOM 1504 C CA . ILE B 1 93 ? 3.268 5.309 -4.465 1 94.12 93 ILE B CA 1
ATOM 1505 C C . ILE B 1 93 ? 4.637 5.023 -3.85 1 94.12 93 ILE B C 1
ATOM 1507 O O . ILE B 1 93 ? 5.641 4.945 -4.562 1 94.12 93 ILE B O 1
ATOM 1511 N N . MET B 1 94 ? 4.691 4.852 -2.594 1 93.5 94 MET B N 1
ATOM 1512 C CA . MET B 1 94 ? 5.945 4.598 -1.887 1 93.5 94 MET B CA 1
ATOM 1513 C C . MET B 1 94 ? 6.578 3.291 -2.352 1 93.5 94 MET B C 1
ATOM 1515 O O . MET B 1 94 ? 7.785 3.23 -2.588 1 93.5 94 MET B O 1
ATOM 1519 N N . ALA B 1 95 ? 5.789 2.258 -2.467 1 92.88 95 ALA B N 1
ATOM 1520 C CA . ALA B 1 95 ? 6.277 0.945 -2.881 1 92.88 95 ALA B CA 1
ATOM 1521 C C . ALA B 1 95 ? 6.828 0.989 -4.305 1 92.88 95 ALA B C 1
ATOM 1523 O O . ALA B 1 95 ? 7.754 0.248 -4.641 1 92.88 95 ALA B O 1
ATOM 1524 N N . SER B 1 96 ? 6.305 1.844 -5.074 1 90.12 96 SER B N 1
ATOM 1525 C CA . SER B 1 96 ? 6.703 1.944 -6.473 1 90.12 96 SER B CA 1
ATOM 1526 C C . SER B 1 96 ? 8.062 2.619 -6.617 1 90.12 96 SER B C 1
ATOM 1528 O O . SER B 1 96 ? 8.703 2.525 -7.668 1 90.12 96 SER B O 1
ATOM 1530 N N . HIS B 1 97 ? 8.539 3.33 -5.672 1 82.25 97 HIS B N 1
ATOM 1531 C CA . HIS B 1 97 ? 9.82 4.023 -5.723 1 82.25 97 HIS B CA 1
ATOM 1532 C C . HIS B 1 97 ? 10.883 3.281 -4.918 1 82.25 97 HIS B C 1
ATOM 1534 O O . HIS B 1 97 ? 12.055 3.654 -4.941 1 82.25 97 HIS B O 1
ATOM 1540 N N . SER B 1 98 ? 10.57 2.482 -4.004 1 63.34 98 SER B N 1
ATOM 1541 C CA . SER B 1 98 ? 11.477 1.857 -3.047 1 63.34 98 SER B CA 1
ATOM 1542 C C . SER B 1 98 ? 12.719 1.314 -3.738 1 63.34 98 SER B C 1
ATOM 1544 O O . SER B 1 98 ? 13.789 1.221 -3.123 1 63.34 98 SER B O 1
ATOM 1546 N N . VAL B 1 99 ? 12.703 0.489 -4.828 1 56 99 VAL B N 1
ATOM 1547 C CA . VAL B 1 99 ? 13.875 -0.284 -5.227 1 56 99 VAL B CA 1
ATOM 1548 C C . VAL B 1 99 ? 14.906 0.637 -5.875 1 56 99 VAL B C 1
ATOM 1550 O O . VAL B 1 99 ? 15.984 0.189 -6.273 1 56 99 VAL B O 1
ATOM 1553 N N . GLY B 1 100 ? 14.797 1.891 -6.059 1 46.41 100 GLY B N 1
ATOM 1554 C CA . GLY B 1 100 ? 15.984 2.479 -6.664 1 46.41 100 GLY B CA 1
ATOM 1555 C C . GLY B 1 100 ? 17.078 2.793 -5.66 1 46.41 100 GLY B C 1
ATOM 1556 O O . GLY B 1 100 ? 16.828 2.848 -4.457 1 46.41 100 GLY B O 1
#

Secondary structure (DSSP, 8-state):
------GGG------HHHHHHHHGGGHHHHHHHHTT-SSHHHHHHHHHHHHHHTTSHHHHHHHHHHTHHHHHHHHTT-SSHHHHHHHHHHHHHHHHHTT-/------GGG------HHHHHHHHGGGHHHHHHHHTT-SSHHHHHHHHHHHHHHTTSHHHHHHHHHHTHHHHHHHHTT-SSHHHHHHHHHHHHHHHHHTT-

Organism: Callithrix jacchus (NCBI:txid9483)